Protein AF-A0A6C0BYW6-F1 (afdb_monomer)

Radius of gyration: 37.0 Å; Cα contacts (8 Å, |Δi|>4): 343; chains: 1; bounding box: 92×56×94 Å

Mean predicted aligned error: 15.07 Å

InterPro domains:
  IPR036361 SAP domain superfamily [SSF68906] (50-83)

pLDDT: mean 86.28, std 11.17, range [33.88, 96.56]

Secondary structure (DSSP, 8-state):
------HHHHIIIIISPP-STT--SS-PBPPSTT--PPPGGGTTHHHHSB--HHHHHHHHHHTT----S-HHHHHHHHHHHHHHHHHHHHHHHHHHHHHHHHHS-----GGGSS-SB-TTT--BGGGS-GGGEEEEEETTEEEEEEHHHHHHHHTSSS--B-TTT-PBPPHHHHHHHHHHHHHHHHTT---------GGGGS-HHHHHHHHHHHHHHHHHHTT----THHHHT--HHHHHHHHHHHHHIIIIIT---HHHHHHHSTTTS--S-S---GGG--HHHHHHHHHHHHHHHHH--SSHHHHHHHHHHHHHHHHHH-HHHHHH-HHHHHHH-------

Foldseek 3Di:
DPPPDDPVRCCVPPPFDDCPVVADPDAAEQDPVNQDQDALVRLCCLRRHDYDLVSLLVNCVVVVHDSDDDPSVSNSRSSRVSPVVVVVVVVVVVVVVVLVCLQQVDPDALVQAPDQAAPWQRDGSNPDDSSQWDWDDDPNGIHIHRLLSLLVLLPDPDFRADPVPRHGDDVVVSVSSVSNLVSCVVVVPVNPSPDCGPLNPDDLVVVLLVLLVVLQVLLVVLVDDDDSCLLVVDFLVLLVQLVVLLCCVQPPDVPDDQVLLCQQAPDGSDLDDPDDPSVPDDRSRSSVVSSSSSSRRQPVGPDSVSNNVSSLSSLLSSLCRGVVSCVVPVVSVVVSDDDPPDD

Structure (mmCIF, N/CA/C/O backbone):
data_AF-A0A6C0BYW6-F1
#
_entry.id   AF-A0A6C0BYW6-F1
#
loop_
_atom_site.group_PDB
_atom_site.id
_atom_site.type_symbol
_atom_site.label_atom_id
_atom_site.label_alt_id
_atom_site.label_comp_id
_atom_site.label_asym_id
_atom_site.label_entity_id
_atom_site.label_seq_id
_atom_site.pdbx_PDB_ins_code
_atom_site.Cartn_x
_atom_site.Cartn_y
_atom_site.Cartn_z
_atom_site.occupancy
_atom_site.B_iso_or_equiv
_atom_site.auth_seq_id
_atom_site.auth_comp_id
_atom_site.auth_asym_id
_atom_site.auth_atom_id
_atom_site.pdbx_PDB_model_num
ATOM 1 N N . MET A 1 1 ? -29.028 34.767 19.439 1.00 41.94 1 MET A N 1
ATOM 2 C CA . MET A 1 1 ? -27.825 33.903 19.513 1.00 41.94 1 MET A CA 1
ATOM 3 C C . MET A 1 1 ? -28.024 32.845 20.594 1.00 41.94 1 MET A C 1
ATOM 5 O O . MET A 1 1 ? -28.011 33.181 21.773 1.00 41.94 1 MET A O 1
ATOM 9 N N . SER A 1 2 ? -28.279 31.582 20.236 1.00 49.19 2 SER A N 1
ATOM 10 C CA . SER A 1 2 ? -28.373 30.509 21.236 1.00 49.19 2 SER A CA 1
ATOM 11 C C . SER A 1 2 ? -26.991 30.279 21.851 1.00 49.19 2 SER A C 1
ATOM 13 O O . SER A 1 2 ? -26.076 29.860 21.144 1.00 49.19 2 SER A O 1
ATOM 15 N N . LYS A 1 3 ? -26.823 30.563 23.149 1.00 59.41 3 LYS A N 1
ATOM 16 C CA . LYS A 1 3 ? -25.578 30.266 23.876 1.00 59.41 3 LYS A CA 1
ATOM 17 C C . LYS A 1 3 ? -25.218 28.793 23.651 1.00 59.41 3 LYS A C 1
ATOM 19 O O . LYS A 1 3 ? -26.038 27.922 23.958 1.00 59.41 3 LYS A O 1
ATOM 24 N N . SER A 1 4 ? -24.033 28.515 23.100 1.00 63.50 4 SER A N 1
ATOM 25 C CA . SER A 1 4 ? -23.566 27.138 22.934 1.00 63.50 4 SER A CA 1
ATOM 26 C C . SER A 1 4 ? -23.465 26.506 24.326 1.00 63.50 4 SER A C 1
ATOM 28 O O . SER A 1 4 ? -22.747 26.972 25.211 1.00 63.50 4 SER A O 1
ATOM 30 N N . LYS A 1 5 ? -24.302 25.500 24.586 1.00 71.69 5 LYS A N 1
ATOM 31 C CA . LYS A 1 5 ? -24.289 24.793 25.869 1.00 71.69 5 LYS A CA 1
ATOM 32 C C . LYS A 1 5 ? -23.082 23.865 25.885 1.00 71.69 5 LYS A C 1
ATOM 34 O O . LYS A 1 5 ? -22.811 23.193 24.892 1.00 71.69 5 LYS A O 1
ATOM 39 N N . SER A 1 6 ? -22.384 23.788 27.018 1.00 81.19 6 SER A N 1
ATOM 40 C CA . SER A 1 6 ? -21.299 22.817 27.168 1.00 81.19 6 SER A CA 1
ATOM 41 C C . SER A 1 6 ? -21.837 21.387 26.985 1.00 81.19 6 SER A C 1
ATOM 43 O O . SER A 1 6 ? -22.975 21.119 27.389 1.00 81.19 6 SER A O 1
ATOM 45 N N . PRO A 1 7 ? -21.045 20.440 26.447 1.00 78.94 7 PRO A N 1
ATOM 46 C CA . PRO A 1 7 ? -21.493 19.060 26.238 1.00 78.94 7 PRO A CA 1
ATOM 47 C C . PRO A 1 7 ? -22.075 18.415 27.505 1.00 78.94 7 PRO A C 1
ATOM 49 O O . PRO A 1 7 ? -23.098 17.739 27.456 1.00 78.94 7 PRO A O 1
ATOM 52 N N . LYS A 1 8 ? -21.489 18.706 28.674 1.00 77.81 8 LYS A N 1
ATOM 53 C CA . LYS A 1 8 ? -21.992 18.236 29.976 1.00 77.81 8 LYS A CA 1
ATOM 54 C C . LYS A 1 8 ? -23.366 18.821 30.321 1.00 77.81 8 LYS A C 1
ATOM 56 O O . LYS A 1 8 ? -24.229 18.098 30.810 1.00 77.81 8 LYS A O 1
ATOM 61 N N . SER A 1 9 ? -23.573 20.112 30.056 1.00 80.00 9 SER A N 1
ATOM 62 C CA . SER A 1 9 ? -24.864 20.778 30.267 1.00 80.00 9 SER A CA 1
ATOM 63 C C . SER A 1 9 ? -25.930 20.262 29.298 1.00 80.00 9 SER A C 1
ATOM 65 O O . SER A 1 9 ? -27.094 20.136 29.670 1.00 80.00 9 SER A O 1
ATOM 67 N N . TYR A 1 10 ? -25.544 19.923 28.067 1.00 83.50 10 TYR A N 1
ATOM 68 C CA . TYR A 1 10 ? -26.448 19.315 27.097 1.00 83.50 10 TYR A CA 1
ATOM 69 C C . TYR A 1 10 ? -26.909 17.924 27.551 1.00 83.50 10 TYR A C 1
ATOM 71 O O . TYR A 1 10 ? -28.114 17.696 27.640 1.00 83.50 10 TYR A O 1
ATOM 79 N N . LEU A 1 11 ? -25.974 17.038 27.921 1.00 82.69 11 LEU A N 1
ATOM 80 C CA . LEU A 1 11 ? -26.293 15.689 28.407 1.00 82.69 11 LEU A CA 1
ATOM 81 C C . LEU A 1 11 ? -27.258 15.730 29.591 1.00 82.69 11 LEU A C 1
ATOM 83 O O . LEU A 1 11 ? -28.291 15.071 29.567 1.00 82.69 11 LEU A O 1
ATOM 87 N N . HIS A 1 12 ? -26.960 16.566 30.585 1.00 80.62 12 HIS A N 1
ATOM 88 C CA . HIS A 1 12 ? -27.779 16.682 31.787 1.00 80.62 12 HIS A CA 1
ATOM 89 C C . HIS A 1 12 ? -29.208 17.172 31.507 1.00 80.62 12 HIS A C 1
ATOM 91 O O . HIS A 1 12 ? -30.142 16.734 32.165 1.00 80.62 12 HIS A O 1
ATOM 97 N N . ASN A 1 13 ? -29.384 18.091 30.552 1.00 80.56 13 ASN A N 1
ATOM 98 C CA . ASN A 1 13 ? -30.667 18.764 30.325 1.00 80.56 13 ASN A CA 1
ATOM 99 C C . ASN A 1 13 ? -31.534 18.122 29.236 1.00 80.56 13 ASN A C 1
ATOM 101 O O . ASN A 1 13 ? -32.727 18.404 29.174 1.00 80.56 13 ASN A O 1
ATOM 105 N N . ARG A 1 14 ? -30.933 17.366 28.312 1.00 82.81 14 ARG A N 1
ATOM 106 C CA . ARG A 1 14 ? -31.623 16.839 27.124 1.00 82.81 14 ARG A CA 1
ATOM 107 C C . ARG A 1 14 ? -31.588 15.323 27.014 1.00 82.81 14 ARG A C 1
ATOM 109 O O . ARG A 1 14 ? -32.483 14.777 26.385 1.00 82.81 14 ARG A O 1
ATOM 116 N N . LEU A 1 15 ? -30.562 14.674 27.565 1.00 82.81 15 LEU A N 1
ATOM 117 C CA . LEU A 1 15 ? -30.378 13.232 27.428 1.00 82.81 15 LEU A CA 1
ATOM 118 C C . LEU A 1 15 ? -30.702 12.500 28.731 1.00 82.81 15 LEU A C 1
ATOM 120 O O . LEU A 1 15 ? -31.392 11.496 28.710 1.00 82.81 15 LEU A O 1
ATOM 124 N N . TYR A 1 16 ? -30.193 12.967 29.869 1.00 89.38 16 TYR A N 1
ATOM 125 C CA . TYR A 1 16 ? -30.317 12.234 31.125 1.00 89.38 16 TYR A CA 1
ATOM 126 C C . TYR A 1 16 ? -31.762 12.112 31.593 1.00 89.38 16 TYR A C 1
ATOM 128 O O . TYR A 1 16 ? -32.503 13.093 31.650 1.00 89.38 16 TYR A O 1
ATOM 136 N N . ASP A 1 17 ? -32.128 10.894 31.979 1.00 84.44 17 ASP A N 1
ATOM 137 C CA . ASP A 1 17 ? -33.445 10.612 32.514 1.00 84.44 17 ASP A CA 1
ATOM 138 C C . ASP A 1 17 ? -33.557 11.182 33.919 1.00 84.44 17 ASP A C 1
ATOM 140 O O . ASP A 1 17 ? -32.669 11.009 34.767 1.00 84.44 17 ASP A O 1
ATOM 144 N N . ASN A 1 18 ? -34.696 11.810 34.195 1.00 83.62 18 ASN A N 1
ATOM 145 C CA . ASN A 1 18 ? -35.059 12.135 35.559 1.00 83.62 18 ASN A CA 1
ATOM 146 C C . ASN A 1 18 ? -35.413 10.834 36.297 1.00 83.62 18 ASN A C 1
ATOM 148 O O . ASN A 1 18 ? -36.336 10.131 35.920 1.00 83.62 18 ASN A O 1
ATOM 152 N N . ILE A 1 19 ? -34.692 10.500 37.363 1.00 82.38 19 ILE A N 1
ATOM 153 C CA . ILE A 1 19 ? -34.862 9.216 38.066 1.00 82.38 19 ILE A CA 1
ATOM 154 C C . ILE A 1 19 ? -35.881 9.312 39.205 1.00 82.38 19 ILE A C 1
ATOM 156 O O . ILE A 1 19 ? -36.218 8.304 39.822 1.00 82.38 19 ILE A O 1
ATOM 160 N N . GLU A 1 20 ? -36.379 10.508 39.529 1.00 76.06 20 GLU A N 1
ATOM 161 C CA . GLU A 1 20 ? -37.258 10.695 40.686 1.00 76.06 20 GLU A CA 1
ATOM 162 C C . GLU A 1 20 ? -38.590 9.950 40.557 1.00 76.06 20 GLU A C 1
ATOM 164 O O . GLU A 1 20 ? -39.035 9.359 41.539 1.00 76.06 20 GLU A O 1
ATOM 169 N N . HIS A 1 21 ? -39.161 9.882 39.353 1.00 74.12 21 HIS A N 1
ATOM 170 C CA . HIS A 1 21 ? -40.436 9.202 39.100 1.00 74.12 21 HIS A CA 1
ATOM 171 C C . HIS A 1 21 ? -40.313 7.675 38.989 1.00 74.12 21 HIS A C 1
ATOM 173 O O . HIS A 1 21 ? -41.291 6.959 39.169 1.00 74.12 21 HIS A O 1
ATOM 179 N N . LEU A 1 22 ? -39.109 7.155 38.743 1.00 72.94 22 LEU A N 1
ATOM 180 C CA . LEU A 1 22 ? -38.870 5.721 38.553 1.00 72.94 22 LEU A CA 1
ATOM 181 C C . LEU A 1 22 ? -38.731 4.963 39.887 1.00 72.94 22 LEU A C 1
ATOM 183 O O . LEU A 1 22 ? -38.649 3.738 39.924 1.00 72.94 22 LEU A O 1
ATOM 187 N N . LYS A 1 23 ? -38.675 5.677 41.018 1.00 70.25 23 LYS A N 1
ATOM 188 C CA . LYS A 1 23 ? -38.364 5.096 42.327 1.00 70.25 23 LYS A CA 1
ATOM 189 C C . LYS A 1 23 ? -39.528 4.275 42.899 1.00 70.25 23 LYS A C 1
ATOM 191 O O . LYS A 1 23 ? -40.567 4.827 43.236 1.00 70.25 23 LYS A O 1
ATOM 196 N N . LYS A 1 24 ? -39.301 2.980 43.163 1.00 71.50 24 LYS A N 1
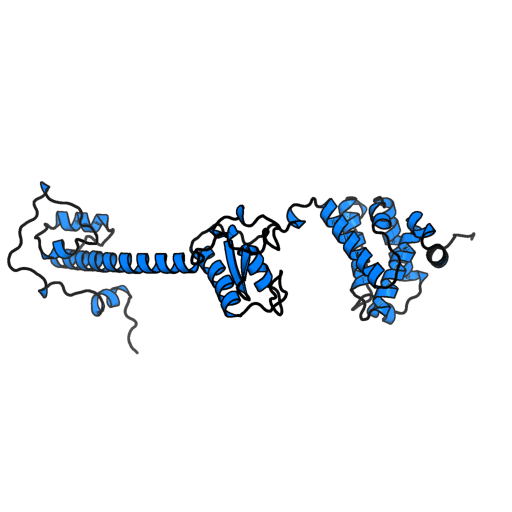ATOM 197 C CA . LYS A 1 24 ? -40.242 2.144 43.939 1.00 71.50 24 LYS A CA 1
ATOM 198 C C . LYS A 1 24 ? -40.437 2.680 45.367 1.00 71.50 24 LYS A C 1
ATOM 200 O O . LYS A 1 24 ? -39.460 3.071 46.013 1.00 71.50 24 LYS A O 1
ATOM 205 N N . LYS A 1 25 ? -41.690 2.643 45.857 1.00 66.81 25 LYS A N 1
ATOM 206 C CA . LYS A 1 25 ? -42.106 3.126 47.194 1.00 66.81 25 LYS A CA 1
ATOM 207 C C . LYS A 1 25 ? -41.469 2.346 48.356 1.00 66.81 25 LYS A C 1
ATOM 209 O O . LYS A 1 25 ? -41.159 2.944 49.379 1.00 66.81 25 LYS A O 1
ATOM 214 N N . LYS A 1 26 ? -41.236 1.036 48.202 1.00 75.06 26 LYS A N 1
ATOM 215 C CA . LYS A 1 26 ? -40.489 0.193 49.157 1.00 75.06 26 LYS A CA 1
ATOM 216 C C . LYS A 1 26 ? -39.277 -0.421 48.460 1.00 75.06 26 LYS A C 1
ATOM 218 O O . LYS A 1 26 ? -39.403 -0.929 47.350 1.00 75.06 26 LYS A O 1
ATOM 223 N N . ARG A 1 27 ? -38.111 -0.359 49.110 1.00 80.88 27 ARG A N 1
ATOM 224 C CA . ARG A 1 27 ? -36.841 -0.896 48.601 1.00 80.88 27 ARG A CA 1
ATOM 225 C C . ARG A 1 27 ? -36.110 -1.647 49.699 1.00 80.88 27 ARG A C 1
ATOM 227 O O . ARG A 1 27 ? -35.960 -1.119 50.802 1.00 80.88 27 ARG A O 1
ATOM 234 N N . CYS A 1 28 ? -35.589 -2.821 49.374 1.00 84.00 28 CYS A N 1
ATOM 235 C CA . CYS A 1 28 ? -34.720 -3.560 50.279 1.00 84.00 28 CYS A CA 1
ATOM 236 C C . CYS A 1 28 ? -33.340 -2.891 50.344 1.00 84.00 28 CYS A C 1
ATOM 238 O O . CYS A 1 28 ? -32.799 -2.436 49.330 1.00 84.00 28 CYS A O 1
ATOM 240 N N . LYS A 1 29 ? -32.784 -2.791 51.555 1.00 87.50 29 LYS A N 1
ATOM 241 C CA . LYS A 1 29 ? -31.426 -2.284 51.774 1.00 87.50 29 LYS A CA 1
ATOM 242 C C . LYS A 1 29 ? -30.423 -3.367 51.393 1.00 87.50 29 LYS A C 1
ATOM 244 O O . LYS A 1 29 ? -30.555 -4.496 51.853 1.00 87.50 29 LYS A O 1
ATOM 249 N N . VAL A 1 30 ? -29.426 -3.004 50.593 1.00 88.25 30 VAL A N 1
ATOM 250 C CA . VAL A 1 30 ? -28.351 -3.928 50.206 1.00 88.25 30 VAL A CA 1
ATOM 251 C C . VAL A 1 30 ? -27.387 -4.071 51.380 1.00 88.25 30 VAL A C 1
ATOM 253 O O . VAL A 1 30 ? -26.825 -3.072 51.851 1.00 88.25 30 VAL A O 1
ATOM 256 N N . LYS A 1 31 ? -27.241 -5.296 51.894 1.00 88.62 31 LYS A N 1
ATOM 257 C CA . LYS A 1 31 ? -26.268 -5.618 52.945 1.00 88.62 31 LYS A CA 1
ATOM 258 C C . LYS A 1 31 ? -24.861 -5.624 52.349 1.00 88.62 31 LYS A C 1
ATOM 260 O O . LYS A 1 31 ? -24.698 -5.791 51.148 1.00 88.62 31 LYS A O 1
ATOM 265 N N . GLU A 1 32 ? -23.845 -5.430 53.183 1.00 87.19 32 GLU A N 1
ATOM 266 C CA . GLU A 1 32 ? -22.460 -5.366 52.695 1.00 87.19 32 GLU A CA 1
ATOM 267 C C . GLU A 1 32 ? -21.977 -6.710 52.132 1.00 87.19 32 GLU A C 1
ATOM 269 O O . GLU A 1 32 ? -21.251 -6.721 51.146 1.00 87.19 32 GLU A O 1
ATOM 274 N N . ASN A 1 33 ? -22.447 -7.829 52.693 1.00 86.06 33 ASN A N 1
ATOM 275 C CA . ASN A 1 33 ? -22.113 -9.175 52.213 1.00 86.06 33 ASN A CA 1
ATOM 276 C C . ASN A 1 33 ? -22.692 -9.469 50.820 1.00 86.06 33 ASN A C 1
ATOM 278 O O . ASN A 1 33 ? -22.106 -10.239 50.070 1.00 86.06 33 ASN A O 1
ATOM 282 N N . ASP A 1 34 ? -23.805 -8.821 50.471 1.00 86.88 34 ASP A N 1
ATOM 283 C CA . ASP A 1 34 ? -24.500 -9.004 49.192 1.00 86.88 34 ASP A CA 1
ATOM 284 C C . ASP A 1 34 ? -24.084 -7.932 48.165 1.00 86.88 34 ASP A C 1
ATOM 286 O O . ASP A 1 34 ? -24.652 -7.836 47.077 1.00 86.88 34 ASP A O 1
ATOM 290 N N . PHE A 1 35 ? -23.141 -7.052 48.523 1.00 91.81 35 PHE A N 1
ATOM 291 C CA . PHE A 1 35 ? -22.755 -5.925 47.687 1.00 91.81 35 PHE A CA 1
ATOM 292 C C . PHE A 1 35 ? -21.729 -6.333 46.627 1.00 91.81 35 PHE A C 1
ATOM 294 O O . PHE A 1 35 ? -20.570 -6.620 46.927 1.00 91.81 35 PHE A O 1
ATOM 301 N N . THR A 1 36 ? -22.134 -6.216 45.366 1.00 91.12 36 THR A N 1
ATOM 302 C CA . THR A 1 36 ? -21.262 -6.303 44.194 1.00 91.12 36 THR A CA 1
ATOM 303 C C . THR A 1 36 ? -21.234 -4.975 43.435 1.00 91.12 36 THR A C 1
ATOM 305 O O . THR A 1 36 ? -22.098 -4.104 43.594 1.00 91.12 36 THR A O 1
ATOM 308 N N . ILE A 1 37 ? -20.192 -4.782 42.624 1.00 91.69 37 ILE A N 1
ATOM 309 C CA . ILE A 1 37 ? -20.134 -3.646 41.705 1.00 91.69 37 ILE A CA 1
ATOM 310 C C . ILE A 1 37 ? -21.092 -3.944 40.554 1.00 91.69 37 ILE A C 1
ATOM 312 O O . ILE A 1 37 ? -20.907 -4.932 39.857 1.00 91.69 37 ILE A O 1
ATOM 316 N N . LEU A 1 38 ? -22.082 -3.072 40.371 1.00 92.31 38 LEU A N 1
ATOM 317 C CA . LEU A 1 38 ? -23.090 -3.215 39.323 1.00 92.31 38 LEU A CA 1
ATOM 318 C C . LEU A 1 38 ? -22.473 -3.164 37.934 1.00 92.31 38 LEU A C 1
ATOM 320 O O . LEU A 1 38 ? -21.755 -2.208 37.644 1.00 92.31 38 LEU A O 1
ATOM 324 N N . GLU A 1 39 ? -22.840 -4.108 37.074 1.00 93.44 39 GLU A N 1
ATOM 325 C CA . GLU A 1 39 ? -22.532 -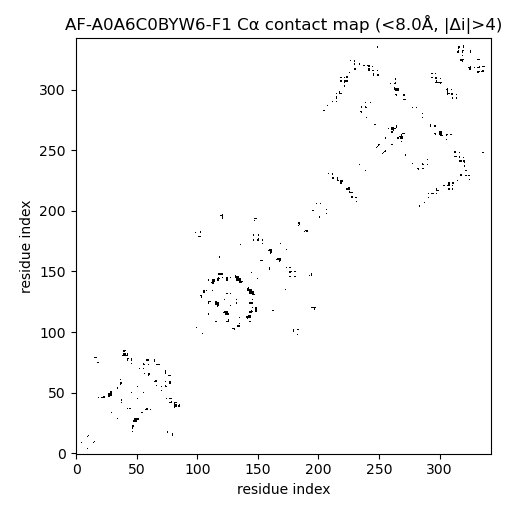4.054 35.648 1.00 93.44 39 GLU A CA 1
ATOM 326 C C . GLU A 1 39 ? -23.406 -3.027 34.904 1.00 93.44 39 GLU A C 1
ATOM 328 O O . GLU A 1 39 ? -24.382 -2.483 35.429 1.00 93.44 39 GLU A O 1
ATOM 333 N N . PHE A 1 40 ? -23.078 -2.748 33.636 1.00 93.19 40 PHE A N 1
ATOM 334 C CA . PHE A 1 40 ? -23.854 -1.805 32.824 1.00 93.19 40 PHE A CA 1
ATOM 335 C C . PHE A 1 40 ? -25.305 -2.249 32.610 1.00 93.19 40 PHE A C 1
ATOM 337 O O . PHE A 1 40 ? -26.190 -1.400 32.601 1.00 93.19 40 PHE A O 1
ATOM 344 N N . SER A 1 41 ? -25.553 -3.552 32.457 1.00 92.50 41 SER A N 1
ATOM 345 C CA . SER A 1 41 ? -26.890 -4.147 32.298 1.00 92.50 41 SER A CA 1
ATOM 346 C C . SER A 1 41 ? -27.757 -4.009 33.553 1.00 92.50 41 SER A C 1
ATOM 348 O O . SER A 1 41 ? -28.979 -3.962 33.457 1.00 92.50 41 SER A O 1
ATOM 350 N N . GLU A 1 42 ? -27.137 -3.875 34.724 1.00 93.69 42 GLU A N 1
ATOM 351 C CA . GLU A 1 42 ? -27.794 -3.880 36.032 1.00 93.69 42 GLU A CA 1
ATOM 352 C C . GLU A 1 42 ? -28.167 -2.475 36.530 1.00 93.69 42 GLU A C 1
ATOM 354 O O . GLU A 1 42 ? -28.441 -2.261 37.713 1.00 93.69 42 GLU A O 1
ATOM 359 N N . TYR A 1 43 ? -28.184 -1.481 35.639 1.00 92.38 43 TYR A N 1
ATOM 360 C CA . TYR A 1 43 ? -28.437 -0.081 35.985 1.00 92.38 43 TYR A CA 1
ATOM 361 C C . TYR A 1 43 ? -29.766 0.136 36.737 1.00 92.38 43 TYR A C 1
ATOM 363 O O . TYR A 1 43 ? -29.851 1.017 37.597 1.00 92.38 43 TYR A O 1
ATOM 371 N N . GLU A 1 44 ? -30.784 -0.695 36.487 1.00 90.94 44 GLU A N 1
ATOM 372 C CA . GLU A 1 44 ? -32.075 -0.657 37.190 1.00 90.94 44 GLU A CA 1
ATOM 373 C C . GLU A 1 44 ? -31.963 -0.952 38.693 1.00 90.94 44 GLU A C 1
ATOM 375 O O . GLU A 1 44 ? -32.773 -0.459 39.489 1.00 90.94 44 GLU A O 1
ATOM 380 N N . ASN A 1 45 ? -30.932 -1.682 39.127 1.00 90.94 45 ASN A N 1
ATOM 381 C CA . ASN A 1 45 ? -30.731 -2.027 40.534 1.00 90.94 45 ASN A CA 1
ATOM 382 C C . ASN A 1 45 ? -30.555 -0.779 41.410 1.00 90.94 45 ASN A C 1
ATOM 384 O O . ASN A 1 45 ? -31.034 -0.756 42.545 1.00 90.94 45 ASN A O 1
ATOM 388 N N . LEU A 1 46 ? -30.000 0.316 40.871 1.00 89.75 46 LEU A N 1
ATOM 389 C CA . LEU A 1 46 ? -29.890 1.614 41.561 1.00 89.75 46 LEU A CA 1
ATOM 390 C C . LEU A 1 46 ? -31.252 2.237 41.919 1.00 89.75 46 LEU A C 1
ATOM 392 O O . LEU A 1 46 ? -31.356 3.090 42.812 1.00 89.75 46 LEU A O 1
ATOM 396 N N . ILE A 1 47 ? -32.308 1.821 41.222 1.00 89.00 47 ILE A N 1
ATOM 397 C CA . ILE A 1 47 ? -33.687 2.245 41.455 1.00 89.00 47 ILE A CA 1
ATOM 398 C C . ILE A 1 47 ? -34.453 1.196 42.264 1.00 89.00 47 ILE A C 1
ATOM 400 O O . ILE A 1 47 ? -35.258 1.564 43.121 1.00 89.00 47 ILE A O 1
ATOM 404 N N . ASN A 1 48 ? -34.194 -0.089 42.041 1.00 88.25 48 ASN A N 1
ATOM 405 C CA . ASN A 1 48 ? -34.897 -1.173 42.724 1.00 88.25 48 ASN A CA 1
ATOM 406 C C . ASN A 1 48 ? -34.442 -1.358 44.182 1.00 88.25 48 ASN A C 1
ATOM 408 O O . ASN A 1 48 ? -35.271 -1.637 45.050 1.00 88.25 48 ASN A O 1
ATOM 412 N N . TYR A 1 49 ? -33.163 -1.120 44.477 1.00 89.38 49 TYR A N 1
ATOM 413 C CA . TYR A 1 49 ? -32.576 -1.337 45.800 1.00 89.38 49 TYR A CA 1
ATOM 414 C C . TYR A 1 49 ? -32.134 -0.039 46.487 1.00 89.38 49 TYR A C 1
ATOM 416 O O . TYR A 1 49 ? -32.061 1.047 45.897 1.00 89.38 49 TYR A O 1
ATOM 424 N N . ASN A 1 50 ? -31.883 -0.132 47.794 1.00 90.31 50 ASN A N 1
ATOM 425 C CA . ASN A 1 50 ? -31.417 0.980 48.615 1.00 90.31 50 ASN A CA 1
ATOM 426 C C . ASN A 1 50 ? -29.949 0.786 49.030 1.00 90.31 50 ASN A C 1
ATOM 428 O O . ASN A 1 50 ? -29.661 0.190 50.067 1.00 90.31 50 ASN A O 1
ATOM 432 N N . TYR A 1 51 ? -29.035 1.336 48.229 1.00 91.38 51 TYR A N 1
ATOM 433 C CA . TYR A 1 51 ? -27.596 1.357 48.514 1.00 91.38 51 TYR A CA 1
ATOM 434 C C . TYR A 1 51 ? -27.229 2.428 49.542 1.00 91.38 51 TYR A C 1
ATOM 436 O O . TYR A 1 51 ? -27.830 3.507 49.588 1.00 91.38 51 TYR A O 1
ATOM 444 N N . ASN A 1 52 ? -26.206 2.166 50.351 1.00 91.31 52 ASN A N 1
ATOM 445 C CA . ASN A 1 52 ? -25.614 3.179 51.220 1.00 91.31 52 ASN A CA 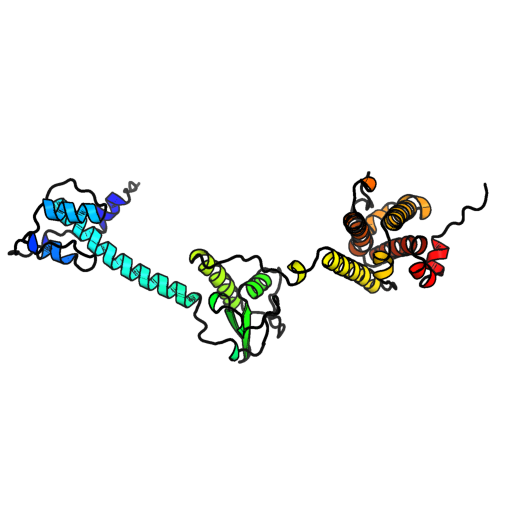1
ATOM 446 C C . ASN A 1 52 ? -24.648 4.098 50.432 1.00 91.31 52 ASN A C 1
ATOM 448 O O . ASN A 1 52 ? -24.277 3.821 49.291 1.00 91.31 52 ASN A O 1
ATOM 452 N N . VAL A 1 53 ? -24.252 5.236 51.014 1.00 92.19 53 VAL A N 1
ATOM 453 C CA . VAL A 1 53 ? -23.380 6.205 50.317 1.00 92.19 53 VAL A CA 1
ATOM 454 C C . VAL A 1 53 ? -21.985 5.627 50.053 1.00 92.19 53 VAL A C 1
ATOM 456 O O . VAL A 1 53 ? -21.412 5.910 49.006 1.00 92.19 53 VAL A O 1
ATOM 459 N N . SER A 1 54 ? -21.450 4.800 50.956 1.00 92.75 54 SER A N 1
ATOM 460 C CA . SER A 1 54 ? -20.144 4.148 50.778 1.00 92.75 54 SER A CA 1
ATOM 461 C C . SER A 1 54 ? -20.140 3.222 49.553 1.00 92.75 54 SER A C 1
ATOM 463 O O . SER A 1 54 ? -19.286 3.352 48.679 1.00 92.75 54 SER A O 1
ATOM 465 N N . GLN A 1 55 ? -21.167 2.380 49.424 1.00 94.06 55 GLN A N 1
ATOM 466 C CA . GLN A 1 55 ? -21.417 1.484 48.293 1.00 94.06 55 GLN A CA 1
ATOM 467 C C . GLN A 1 55 ? -21.520 2.261 46.975 1.00 94.06 55 GLN A C 1
ATOM 469 O O . GLN A 1 55 ? -20.817 1.955 46.015 1.00 94.06 55 GLN A O 1
ATOM 474 N N . LEU A 1 56 ? -22.309 3.342 46.938 1.00 94.25 56 LEU A N 1
ATOM 475 C CA . LEU A 1 56 ? -22.413 4.198 45.748 1.00 94.25 56 LEU A CA 1
ATOM 476 C C . LEU A 1 56 ? -21.068 4.841 45.378 1.00 94.25 56 LEU A C 1
ATOM 478 O O . LEU A 1 56 ? -20.713 4.906 44.202 1.00 94.25 56 LEU A O 1
ATOM 482 N N . LYS A 1 57 ? -20.286 5.289 46.369 1.00 94.50 57 LYS A N 1
ATOM 483 C CA . LYS A 1 57 ? -18.942 5.835 46.138 1.00 94.50 57 LYS A CA 1
ATOM 484 C C . LYS A 1 57 ? -17.968 4.768 45.618 1.00 94.50 57 LYS A C 1
ATOM 486 O O . LYS A 1 57 ? -17.132 5.103 44.780 1.00 94.50 57 LYS A O 1
ATOM 491 N N . ARG A 1 58 ? -18.085 3.506 46.058 1.00 95.12 58 ARG A N 1
ATOM 492 C CA . ARG A 1 58 ? -17.308 2.367 45.525 1.00 95.12 58 ARG A CA 1
ATOM 493 C C . ARG A 1 58 ? -17.622 2.129 44.045 1.00 95.12 58 ARG A C 1
ATOM 495 O O . ARG A 1 58 ? -16.689 2.100 43.246 1.00 95.12 58 ARG A O 1
ATOM 502 N N . ILE A 1 59 ? -18.904 2.069 43.667 1.00 94.75 59 ILE A N 1
ATOM 503 C CA . ILE A 1 59 ? -19.328 1.930 42.258 1.00 94.75 59 ILE A CA 1
ATOM 504 C C . ILE A 1 59 ? -18.809 3.112 41.424 1.00 94.75 59 ILE A C 1
ATOM 506 O O . ILE A 1 59 ? -18.210 2.920 40.367 1.00 94.75 59 ILE A O 1
ATOM 510 N N . ALA A 1 60 ? -18.976 4.345 41.916 1.00 94.94 60 ALA A N 1
ATOM 511 C CA . ALA A 1 60 ? -18.516 5.542 41.212 1.00 94.94 60 ALA A CA 1
ATOM 512 C C . ALA A 1 60 ? -17.001 5.537 40.975 1.00 94.94 60 ALA A C 1
ATOM 514 O O . ALA A 1 60 ? -16.558 5.894 39.885 1.00 94.94 60 ALA A O 1
ATOM 515 N N . ARG A 1 61 ? -16.209 5.093 41.959 1.00 95.94 61 ARG A N 1
ATOM 516 C CA . ARG A 1 61 ? -14.752 4.988 41.827 1.00 95.94 61 ARG A CA 1
ATOM 517 C C . ARG A 1 61 ? -14.347 3.966 40.766 1.00 95.94 61 ARG A C 1
ATOM 519 O O . ARG A 1 61 ? -13.478 4.280 39.958 1.00 95.94 61 ARG A O 1
ATOM 526 N N . ASN A 1 62 ? -15.005 2.804 40.730 1.00 95.81 62 ASN A N 1
ATOM 527 C CA . ASN A 1 62 ? -14.745 1.766 39.728 1.00 95.81 62 ASN A CA 1
ATOM 528 C C . ASN A 1 62 ? -14.907 2.302 38.296 1.00 95.81 62 ASN A C 1
ATOM 530 O O . ASN A 1 62 ? -14.029 2.147 37.454 1.00 95.81 62 ASN A O 1
ATOM 534 N N . TYR A 1 63 ? -15.994 3.035 38.052 1.00 95.00 63 TYR A N 1
ATOM 535 C CA . TYR A 1 63 ? -16.300 3.621 36.745 1.00 95.00 63 TYR A CA 1
ATOM 536 C C . TYR A 1 63 ? -15.682 5.004 36.500 1.00 95.00 63 TYR A C 1
ATOM 538 O O . TYR A 1 63 ? -16.068 5.695 35.552 1.00 95.00 63 TYR A O 1
ATOM 546 N N . LYS A 1 64 ? -14.745 5.435 37.357 1.00 95.56 64 LYS A N 1
ATOM 547 C CA . LYS A 1 64 ? -14.067 6.742 37.284 1.00 95.56 64 LYS A CA 1
ATOM 548 C C . LYS A 1 64 ? -15.043 7.931 37.215 1.00 95.56 64 LYS A C 1
ATOM 550 O O . LYS A 1 64 ? -14.755 8.963 36.612 1.00 95.56 64 LYS A O 1
ATOM 555 N N . GLN A 1 65 ? -16.210 7.791 37.840 1.00 94.00 65 GLN A N 1
ATOM 556 C CA . GLN A 1 65 ? -17.218 8.840 37.951 1.00 94.00 65 GLN A CA 1
ATOM 557 C C . GLN A 1 65 ? -16.947 9.738 39.161 1.00 94.00 65 GLN A C 1
ATOM 559 O O . GLN A 1 65 ? -16.331 9.336 40.148 1.00 94.00 65 GLN A O 1
ATOM 564 N N . LYS A 1 66 ? -17.456 10.976 39.113 1.00 92.44 66 LYS A N 1
ATOM 565 C CA . LYS A 1 66 ? -17.335 11.930 40.227 1.00 92.44 66 LYS A CA 1
ATOM 566 C C . LYS A 1 66 ? -17.955 11.338 41.504 1.00 92.44 66 LYS A C 1
ATOM 568 O O . LYS A 1 66 ? -19.107 10.908 41.482 1.00 92.44 66 LYS A O 1
ATOM 573 N N . ILE A 1 67 ? -17.211 11.370 42.613 1.00 93.56 67 ILE A N 1
ATOM 574 C CA . ILE A 1 67 ? -17.581 10.747 43.904 1.00 93.56 67 ILE A CA 1
ATOM 575 C C . ILE A 1 67 ? -18.268 11.749 44.860 1.00 93.56 67 ILE A C 1
ATOM 577 O O . ILE A 1 67 ? -18.907 11.363 45.838 1.00 93.56 67 ILE A O 1
ATOM 581 N N . SER A 1 68 ? -18.161 13.052 44.585 1.00 90.75 68 SER A N 1
ATOM 582 C CA . SER A 1 68 ? -18.798 14.099 45.390 1.00 90.75 68 SER A CA 1
ATOM 583 C C . SER A 1 68 ? -20.309 14.187 45.139 1.00 90.75 68 SER A C 1
ATOM 585 O O . SER A 1 68 ? -20.791 13.850 44.048 1.00 90.75 68 SER A O 1
ATOM 587 N N . GLY A 1 69 ? -21.024 14.762 46.106 1.00 89.06 69 GLY A N 1
ATOM 588 C CA . GLY A 1 69 ? -22.450 15.069 46.009 1.00 89.06 69 GLY A CA 1
ATOM 589 C C . GLY A 1 69 ? -23.296 14.319 47.031 1.00 89.06 69 GLY A C 1
ATOM 590 O O . GLY A 1 69 ? -22.808 13.452 47.762 1.00 89.06 69 GLY A O 1
ATOM 591 N N . ASN A 1 70 ? -24.578 14.667 47.075 1.00 91.31 70 ASN A N 1
ATOM 592 C CA . ASN A 1 70 ? -25.545 13.973 47.920 1.00 91.31 70 ASN A CA 1
ATOM 593 C C . ASN A 1 70 ? -25.899 12.586 47.337 1.00 91.31 70 ASN A C 1
ATOM 595 O O . ASN A 1 70 ? -25.582 12.247 46.193 1.00 91.31 70 ASN A O 1
ATOM 599 N N . LYS A 1 71 ? -26.590 11.755 48.127 1.00 90.25 71 LYS A N 1
ATOM 600 C CA . LYS A 1 71 ? -26.992 10.404 47.701 1.00 90.25 71 LYS A CA 1
ATOM 601 C C . LYS A 1 71 ? -27.845 10.414 46.424 1.00 90.25 71 LYS A C 1
ATOM 603 O O . LYS A 1 71 ? -27.693 9.524 45.590 1.00 90.25 71 LYS A O 1
ATOM 608 N N . LYS A 1 72 ? -28.737 11.401 46.264 1.00 89.75 72 LYS A N 1
ATOM 609 C CA . LYS A 1 72 ? -29.617 11.513 45.090 1.00 89.75 72 LYS A CA 1
ATOM 610 C C . LYS A 1 72 ? -28.809 11.795 43.821 1.00 89.75 72 LYS A C 1
ATOM 612 O O . LYS A 1 72 ? -29.026 11.124 42.821 1.00 89.75 72 LYS A O 1
ATOM 617 N N . GLU A 1 73 ? -27.851 12.713 43.887 1.00 90.25 73 GLU A N 1
ATOM 618 C CA . GLU A 1 73 ? -26.940 13.059 42.793 1.00 90.25 73 GLU A CA 1
ATOM 619 C C . GLU A 1 73 ? -26.045 11.887 42.394 1.00 90.25 73 GLU A C 1
ATOM 621 O O . GLU A 1 73 ? -25.826 11.662 41.205 1.00 90.25 73 GLU A O 1
ATOM 626 N N . LEU A 1 74 ? -25.538 11.127 43.372 1.00 92.00 74 LEU A N 1
ATOM 627 C CA . LEU A 1 74 ? -24.738 9.929 43.109 1.00 92.00 74 LEU A CA 1
ATOM 628 C C . LEU A 1 74 ? -25.552 8.868 42.368 1.00 92.00 74 LEU A C 1
ATOM 630 O O . LEU A 1 74 ? -25.091 8.360 41.350 1.00 92.00 74 LEU A O 1
ATOM 634 N N . ILE A 1 75 ? -26.772 8.584 42.835 1.00 92.50 75 ILE A N 1
ATOM 635 C CA . ILE A 1 75 ? -27.691 7.665 42.148 1.00 92.50 75 ILE A CA 1
ATOM 636 C C . ILE A 1 75 ? -28.008 8.188 40.747 1.00 92.50 75 ILE A C 1
ATOM 638 O O . ILE A 1 75 ? -27.948 7.422 39.792 1.00 92.50 75 ILE A O 1
ATOM 642 N N . PHE A 1 76 ? -28.293 9.488 40.611 1.00 92.19 76 PHE A N 1
ATOM 643 C CA . PHE A 1 76 ? -28.636 10.091 39.328 1.00 92.19 76 PHE A CA 1
ATOM 644 C C . PHE A 1 76 ? -27.523 9.942 38.291 1.00 92.19 76 PHE A C 1
ATOM 646 O O . PHE A 1 76 ? -27.762 9.532 37.154 1.00 92.19 76 PHE A O 1
ATOM 653 N N . ARG A 1 77 ? -26.291 10.239 38.708 1.00 91.44 77 ARG A N 1
ATOM 654 C CA . ARG A 1 77 ? -25.095 10.141 37.874 1.00 91.44 77 ARG A CA 1
ATOM 655 C C . ARG A 1 77 ? -24.795 8.699 37.492 1.00 91.44 77 ARG A C 1
ATOM 657 O O . ARG A 1 77 ? -24.548 8.433 36.322 1.00 91.44 77 ARG A O 1
ATOM 664 N N . LEU A 1 78 ? -24.815 7.790 38.466 1.00 93.81 78 LEU A N 1
ATOM 665 C CA . LEU A 1 78 ? -24.514 6.379 38.241 1.00 93.81 78 LEU A CA 1
ATOM 666 C C . LEU A 1 78 ? -25.546 5.722 37.331 1.00 93.81 78 LEU A C 1
ATOM 668 O O . LEU A 1 78 ? -25.158 5.070 36.374 1.00 93.81 78 LEU A O 1
ATOM 672 N N . TYR A 1 79 ? -26.837 5.942 37.574 1.00 94.12 79 TYR A N 1
ATOM 673 C CA . TYR A 1 79 ? -27.894 5.345 36.761 1.00 94.12 79 TYR A CA 1
ATOM 674 C C . TYR A 1 79 ? -27.781 5.763 35.298 1.00 94.12 79 TYR A C 1
ATOM 676 O O . TYR A 1 79 ? -27.715 4.906 34.422 1.00 94.12 79 TYR A O 1
ATOM 684 N N . ASN A 1 80 ? -27.694 7.072 35.035 1.00 93.31 80 ASN A N 1
ATOM 685 C CA . ASN A 1 80 ? -27.566 7.573 33.670 1.00 93.31 80 ASN A CA 1
ATOM 686 C C . ASN A 1 80 ? -26.272 7.073 33.018 1.00 93.31 80 ASN A C 1
ATOM 688 O O . ASN A 1 80 ? -26.291 6.644 31.868 1.00 93.31 80 ASN A O 1
ATOM 692 N N . PHE A 1 81 ? -25.157 7.069 33.753 1.00 93.94 81 PHE A N 1
ATOM 693 C CA . PHE A 1 81 ? -23.895 6.559 33.230 1.00 93.94 81 PHE A CA 1
ATOM 694 C C . PHE A 1 81 ? -23.982 5.074 32.848 1.00 93.94 81 PHE A C 1
ATOM 696 O O . PHE A 1 81 ? -23.616 4.729 31.727 1.00 93.94 81 PHE A O 1
ATOM 703 N N . LEU A 1 82 ? -24.485 4.208 33.735 1.00 94.50 82 LEU A N 1
ATOM 704 C CA . LEU A 1 82 ? -24.595 2.769 33.472 1.00 94.50 82 LEU A CA 1
ATOM 705 C C . LEU A 1 82 ? -25.589 2.488 32.335 1.00 94.50 82 LEU A C 1
ATOM 707 O O . LEU A 1 82 ? -25.230 1.789 31.389 1.00 94.50 82 LEU A O 1
ATOM 711 N N . LYS A 1 83 ? -26.777 3.114 32.361 1.00 94.06 83 LYS A N 1
ATOM 712 C CA . LYS A 1 83 ? -27.806 2.984 31.316 1.00 94.06 83 LYS A CA 1
ATOM 713 C C . LYS A 1 83 ? -27.258 3.358 29.939 1.00 94.06 83 LYS A C 1
ATOM 715 O O . LYS A 1 83 ? -27.342 2.574 28.996 1.00 94.06 83 LYS A O 1
ATOM 720 N N . TYR A 1 84 ? -26.683 4.552 29.803 1.00 93.75 84 TYR A N 1
ATOM 721 C CA . TYR A 1 84 ? -26.177 5.004 28.507 1.00 93.75 84 TYR A CA 1
ATOM 722 C C . TYR A 1 84 ? -24.931 4.239 28.066 1.00 93.75 84 TYR A C 1
ATOM 724 O O . TYR A 1 84 ? -24.770 4.010 26.870 1.00 93.75 84 TYR A O 1
ATOM 732 N N . SER A 1 85 ? -24.095 3.775 28.998 1.00 94.31 85 SER A N 1
ATOM 733 C CA . SER A 1 85 ? -22.958 2.904 28.672 1.00 94.31 85 SER A CA 1
ATOM 734 C C . SER A 1 85 ? -23.413 1.536 28.155 1.00 94.31 85 SER A C 1
ATOM 736 O O . SER A 1 85 ? -22.830 1.025 27.198 1.00 94.31 85 SER A O 1
ATOM 738 N N . PHE A 1 86 ? -24.487 0.968 28.712 1.00 95.25 86 PHE A N 1
ATOM 739 C CA . PHE A 1 86 ? -25.095 -0.269 28.217 1.00 95.25 86 PHE A CA 1
ATOM 740 C C . PHE A 1 86 ? -25.552 -0.129 26.760 1.00 95.25 86 PHE A C 1
ATOM 742 O O . PHE A 1 86 ? -25.085 -0.863 25.885 1.00 95.25 86 PHE A O 1
ATOM 749 N N . TYR A 1 87 ? -26.387 0.873 26.466 1.00 94.38 87 TYR A N 1
ATOM 750 C CA . TYR A 1 87 ? -26.862 1.106 25.099 1.00 94.38 87 TYR A CA 1
ATOM 751 C C . TYR A 1 87 ? -25.729 1.488 24.141 1.00 94.38 87 TYR A C 1
ATOM 753 O O . TYR A 1 87 ? -25.701 1.009 23.007 1.00 94.38 87 TYR A O 1
ATOM 761 N N . ALA A 1 88 ? -24.752 2.281 24.592 1.00 94.25 88 ALA A N 1
ATOM 762 C CA . ALA A 1 88 ? -23.568 2.591 23.797 1.00 94.25 88 ALA A CA 1
ATOM 763 C C . ALA A 1 88 ? -22.795 1.317 23.427 1.00 94.25 88 ALA A C 1
ATOM 765 O O . ALA A 1 88 ? -22.388 1.170 22.278 1.00 94.25 88 ALA A O 1
ATOM 766 N N . THR A 1 89 ? -22.656 0.363 24.352 1.00 93.94 89 THR A N 1
ATOM 767 C CA . THR A 1 89 ? -21.972 -0.916 24.103 1.00 93.94 89 THR A CA 1
ATOM 768 C C . THR A 1 89 ? -22.698 -1.747 23.042 1.00 93.94 89 THR A C 1
ATOM 770 O O . THR A 1 89 ? -22.049 -2.320 22.163 1.00 93.94 89 THR A O 1
ATOM 773 N N . ILE A 1 90 ? -24.036 -1.761 23.065 1.00 94.38 90 ILE A N 1
ATOM 774 C CA . ILE A 1 90 ? -24.865 -2.428 22.047 1.00 94.38 90 ILE A CA 1
ATOM 775 C C . ILE A 1 90 ? -24.684 -1.768 20.677 1.00 94.38 90 ILE A C 1
ATOM 777 O O . ILE A 1 90 ? -24.444 -2.449 19.681 1.00 94.38 90 ILE A O 1
ATOM 781 N N . ILE A 1 91 ? -24.772 -0.439 20.605 1.00 93.94 91 ILE A N 1
ATOM 782 C CA . ILE A 1 91 ? -24.610 0.294 19.341 1.00 93.94 91 ILE A CA 1
ATOM 783 C C . ILE A 1 91 ? -23.208 0.058 18.776 1.00 93.94 91 ILE A C 1
ATOM 785 O O . ILE A 1 91 ? -23.048 -0.271 17.600 1.00 93.94 91 ILE A O 1
ATOM 789 N N . GLN A 1 92 ? -22.186 0.161 19.623 1.00 90.88 92 GLN A N 1
ATOM 790 C CA . GLN A 1 92 ? -20.801 -0.067 19.234 1.00 90.88 92 GLN A CA 1
ATOM 791 C C . GLN A 1 92 ? -20.560 -1.505 18.761 1.00 90.88 92 GLN A C 1
ATOM 793 O O . GLN A 1 92 ? -19.826 -1.697 17.795 1.00 90.88 92 GLN A O 1
ATOM 798 N N . SER A 1 93 ? -21.162 -2.521 19.391 1.00 91.25 93 SER A N 1
ATOM 799 C CA . SER A 1 93 ? -21.006 -3.916 18.955 1.00 91.25 93 SER A CA 1
ATOM 800 C C . SER A 1 93 ? -21.653 -4.157 17.589 1.00 91.25 93 SER A C 1
ATOM 802 O O . SER A 1 93 ? -21.035 -4.767 16.715 1.00 91.25 93 SER A O 1
ATOM 804 N N . ARG A 1 94 ? -22.847 -3.596 17.356 1.00 92.31 94 ARG A N 1
ATOM 805 C CA . ARG A 1 94 ? -23.526 -3.642 16.053 1.00 92.31 94 ARG A CA 1
ATOM 806 C C . ARG A 1 94 ? -22.717 -2.933 14.972 1.00 92.31 94 ARG A C 1
ATOM 808 O O . ARG A 1 94 ? -22.549 -3.495 13.890 1.00 92.31 94 ARG A O 1
ATOM 815 N N . PHE A 1 95 ? -22.171 -1.757 15.280 1.00 89.38 95 PHE A N 1
ATOM 816 C CA . PHE A 1 95 ? -21.324 -0.999 14.363 1.00 89.38 95 PHE A CA 1
ATOM 817 C C . PHE A 1 95 ? -20.024 -1.744 14.039 1.00 89.38 95 PHE A C 1
ATOM 819 O O . PHE A 1 95 ? -19.720 -1.938 12.866 1.00 89.38 95 PHE A O 1
ATOM 826 N N . ARG A 1 96 ? -19.303 -2.265 15.043 1.00 84.69 96 ARG A N 1
ATOM 827 C CA . ARG A 1 96 ? -18.116 -3.114 14.823 1.00 84.69 96 ARG A CA 1
ATOM 828 C C . ARG A 1 96 ? -18.439 -4.316 13.933 1.00 84.69 96 ARG A C 1
ATOM 830 O O . ARG A 1 96 ? -17.691 -4.601 13.007 1.00 84.69 96 ARG A O 1
ATOM 837 N N . GLY A 1 97 ? -19.577 -4.974 14.156 1.00 84.56 97 GLY A N 1
ATOM 838 C CA . GLY A 1 97 ? -20.032 -6.078 13.310 1.00 84.56 97 GLY A CA 1
ATOM 839 C C . GLY A 1 97 ? -20.358 -5.654 11.873 1.00 84.56 97 GLY A C 1
ATOM 840 O O . GLY A 1 97 ? -20.043 -6.386 10.941 1.00 84.56 97 GLY A O 1
ATOM 841 N N . TYR A 1 98 ? -20.970 -4.483 11.677 1.00 85.25 98 TYR A N 1
ATOM 842 C CA . TYR A 1 98 ? -21.219 -3.918 10.346 1.00 85.25 98 TYR A CA 1
ATOM 843 C C . TYR A 1 98 ? -19.909 -3.660 9.601 1.00 85.25 98 TYR A C 1
ATOM 845 O O . TYR A 1 98 ? -19.742 -4.123 8.477 1.00 85.25 98 TYR A O 1
ATOM 853 N N . ILE A 1 99 ? -18.959 -3.005 10.267 1.00 79.81 99 ILE A N 1
ATOM 854 C CA . ILE A 1 99 ? -17.620 -2.738 9.745 1.00 79.81 99 ILE A CA 1
ATOM 855 C C . ILE A 1 99 ? -16.901 -4.046 9.386 1.00 79.81 99 ILE A C 1
ATOM 857 O O . ILE A 1 99 ? -16.343 -4.158 8.299 1.00 79.81 99 ILE A O 1
ATOM 861 N N . ASN A 1 100 ? -16.982 -5.063 10.248 1.00 78.31 100 ASN A N 1
ATOM 862 C CA . ASN A 1 100 ? -16.411 -6.380 9.979 1.00 78.31 100 ASN A CA 1
ATOM 863 C C . ASN A 1 100 ? -17.039 -7.025 8.734 1.00 78.31 100 ASN A C 1
ATOM 865 O O . ASN A 1 100 ? -16.325 -7.511 7.870 1.00 78.31 100 ASN A O 1
ATOM 869 N N . ARG A 1 101 ? -18.367 -6.982 8.589 1.00 78.56 101 ARG A N 1
ATOM 870 C CA . ARG A 1 101 ? -19.046 -7.523 7.402 1.00 78.56 101 ARG A CA 1
ATOM 871 C C . ARG A 1 101 ? -18.734 -6.747 6.127 1.00 78.56 101 ARG A C 1
ATOM 873 O O . ARG A 1 101 ? -18.693 -7.357 5.074 1.00 78.56 101 ARG A O 1
ATOM 880 N N . LEU A 1 102 ? -18.489 -5.439 6.192 1.00 73.56 102 LEU A N 1
ATOM 881 C CA . LEU A 1 102 ? -18.043 -4.688 5.014 1.00 73.56 102 LEU A CA 1
ATOM 882 C C . LEU A 1 102 ? -16.693 -5.190 4.491 1.00 73.56 102 LEU A C 1
ATOM 884 O O . LEU A 1 102 ? -16.507 -5.258 3.281 1.00 73.56 102 LEU A O 1
ATOM 888 N N . VAL A 1 103 ? -15.778 -5.550 5.393 1.00 69.88 103 VAL A N 1
ATOM 889 C CA . VAL A 1 103 ? -14.450 -6.076 5.047 1.00 69.88 103 VAL A CA 1
ATOM 890 C C . VAL A 1 103 ? -14.547 -7.548 4.635 1.00 69.88 103 VAL A C 1
ATOM 892 O O . VAL A 1 103 ? -14.152 -7.911 3.540 1.00 69.88 103 VAL A O 1
ATOM 895 N N . TYR A 1 104 ? -15.154 -8.396 5.459 1.00 68.44 104 TYR A N 1
ATOM 896 C CA . TYR A 1 104 ? -15.178 -9.852 5.274 1.00 68.44 104 TYR A CA 1
ATOM 897 C C . TYR A 1 104 ? -16.474 -10.368 4.628 1.00 68.44 104 TYR A C 1
ATOM 899 O O . TYR A 1 104 ? -16.910 -11.477 4.920 1.00 68.44 104 TYR A O 1
ATOM 907 N N . SER A 1 105 ? -17.145 -9.561 3.798 1.00 61.28 105 SER A N 1
ATOM 908 C CA . SER A 1 105 ? -18.426 -9.951 3.168 1.00 61.28 105 SER A CA 1
ATOM 909 C C . SER A 1 105 ? -18.286 -11.089 2.159 1.00 61.28 105 SER A C 1
ATOM 911 O O . SER A 1 105 ? -19.288 -11.715 1.814 1.00 61.28 105 SER A O 1
ATOM 913 N N . ASN A 1 106 ? -17.069 -11.372 1.698 1.00 61.97 106 ASN A N 1
ATOM 914 C CA . ASN A 1 106 ? -16.817 -12.444 0.750 1.00 61.97 106 ASN A CA 1
ATOM 915 C C . ASN A 1 106 ? -16.754 -13.780 1.499 1.00 61.97 106 ASN A C 1
ATOM 917 O O . ASN A 1 106 ? -15.770 -14.093 2.160 1.00 61.97 106 ASN A O 1
ATOM 921 N N . ILE A 1 107 ? -17.844 -14.542 1.406 1.00 61.25 107 ILE A N 1
ATOM 922 C CA . ILE A 1 107 ? -17.966 -15.921 1.914 1.00 61.25 107 ILE A C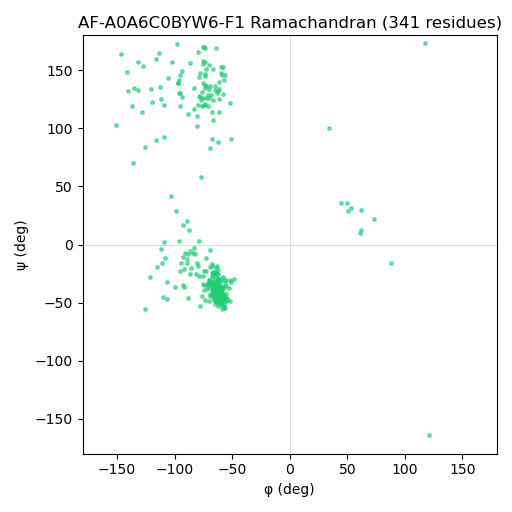A 1
ATOM 923 C C . ILE A 1 107 ? -17.163 -16.899 1.036 1.00 61.25 107 ILE A C 1
ATOM 925 O O . ILE A 1 107 ? -16.790 -17.981 1.484 1.00 61.25 107 ILE A O 1
ATOM 929 N N . ASN A 1 108 ? -16.907 -16.501 -0.208 1.00 66.50 108 ASN A N 1
ATOM 930 C CA . ASN A 1 108 ? -16.272 -17.317 -1.231 1.00 66.50 108 ASN A CA 1
ATOM 931 C C . ASN A 1 108 ? -14.776 -17.483 -0.960 1.00 66.50 108 ASN A C 1
ATOM 933 O O . ASN A 1 108 ? -14.107 -16.560 -0.480 1.00 66.50 108 ASN A O 1
ATOM 937 N N . LYS A 1 109 ? -14.266 -18.663 -1.295 1.00 79.25 109 LYS A N 1
ATOM 938 C CA . LYS A 1 109 ? -12.875 -19.041 -1.068 1.00 79.25 109 LYS A CA 1
ATOM 939 C C . LYS A 1 109 ? -12.038 -18.860 -2.332 1.00 79.25 109 LYS A C 1
ATOM 941 O O . LYS A 1 109 ? -12.564 -18.585 -3.411 1.00 79.25 109 LYS A O 1
ATOM 946 N N . ALA A 1 110 ? -10.725 -19.025 -2.190 1.00 82.62 110 ALA A N 1
ATOM 947 C CA . ALA A 1 110 ? -9.801 -19.019 -3.318 1.00 82.62 110 ALA A CA 1
ATOM 948 C C . ALA A 1 110 ? -10.190 -20.059 -4.382 1.00 82.62 110 ALA A C 1
ATOM 950 O O . ALA A 1 110 ? -10.100 -19.759 -5.567 1.00 82.62 110 ALA A O 1
ATOM 951 N N . GLU A 1 111 ? -10.710 -21.224 -3.973 1.00 85.06 111 GLU A N 1
ATOM 952 C CA . GLU A 1 111 ? -11.097 -22.301 -4.895 1.00 85.06 111 GLU A CA 1
ATOM 953 C C . GLU A 1 111 ? -12.302 -21.953 -5.786 1.00 85.06 111 GLU A C 1
ATOM 955 O O . GLU A 1 111 ? -12.510 -22.588 -6.814 1.00 85.06 111 GLU A O 1
ATOM 960 N N . ASP A 1 112 ? -13.093 -20.939 -5.418 1.00 86.88 112 ASP A N 1
ATOM 961 C CA . ASP A 1 112 ? -14.245 -20.496 -6.212 1.00 86.88 112 ASP A CA 1
ATOM 962 C C . ASP A 1 112 ? -13.845 -19.538 -7.349 1.00 86.88 112 ASP A C 1
ATOM 964 O O . ASP A 1 112 ? -14.720 -19.069 -8.089 1.00 86.88 112 ASP A O 1
ATOM 968 N N . CYS A 1 113 ? -12.560 -19.174 -7.442 1.00 90.75 113 CYS A N 1
ATOM 969 C CA . CYS A 1 113 ? -12.028 -18.222 -8.412 1.00 90.75 113 CYS A CA 1
ATOM 970 C C . CYS A 1 113 ? -11.501 -18.920 -9.668 1.00 90.75 113 CYS A C 1
ATOM 972 O O . CYS A 1 113 ? -11.010 -20.040 -9.620 1.00 90.75 113 CYS A O 1
ATOM 974 N N . VAL A 1 114 ? -11.586 -18.231 -10.807 1.00 93.06 114 VAL A N 1
ATOM 975 C CA . VAL A 1 114 ? -11.091 -18.748 -12.095 1.00 93.06 114 VAL A CA 1
ATOM 976 C C . VAL A 1 114 ? -9.574 -18.616 -12.225 1.00 93.06 114 VAL A C 1
ATOM 978 O O . VAL A 1 114 ? -8.952 -19.364 -12.970 1.00 93.06 114 VAL A O 1
ATOM 981 N N . ASN A 1 115 ? -8.974 -17.638 -11.546 1.00 93.12 115 ASN A N 1
ATOM 982 C CA . ASN A 1 115 ? -7.532 -17.434 -11.542 1.00 93.12 115 ASN A CA 1
ATOM 983 C C . ASN A 1 115 ? -6.894 -18.071 -10.305 1.00 93.12 115 ASN A C 1
ATOM 985 O O . ASN A 1 115 ? -7.409 -17.903 -9.208 1.00 93.12 115 ASN A O 1
ATOM 989 N N . ASP A 1 116 ? -5.739 -18.712 -10.478 1.00 91.12 116 ASP A N 1
ATOM 990 C CA . ASP A 1 116 ? -5.014 -19.361 -9.375 1.00 91.12 116 ASP A CA 1
ATOM 991 C C . ASP A 1 116 ? -4.079 -18.405 -8.622 1.00 91.12 116 ASP A C 1
ATOM 993 O O . ASP A 1 116 ? -3.762 -18.618 -7.451 1.00 91.12 116 ASP A O 1
ATOM 997 N N . THR A 1 117 ? -3.624 -17.339 -9.286 1.00 91.88 117 THR A N 1
ATOM 998 C CA . THR A 1 117 ? -2.624 -16.394 -8.768 1.00 91.88 117 THR A CA 1
ATOM 999 C C . THR A 1 117 ? -3.096 -14.947 -8.857 1.00 91.88 117 THR A C 1
ATOM 1001 O O . THR A 1 117 ? -3.900 -14.594 -9.726 1.00 91.88 117 THR A O 1
ATOM 1004 N N . ASP A 1 118 ? -2.579 -14.092 -7.970 1.00 91.31 118 ASP A N 1
ATOM 1005 C CA . ASP A 1 118 ? -2.778 -12.641 -8.023 1.00 91.31 118 ASP A CA 1
ATOM 1006 C C . ASP A 1 118 ? -1.957 -12.001 -9.154 1.00 91.31 118 ASP A C 1
ATOM 1008 O O . ASP A 1 118 ? -0.764 -12.254 -9.300 1.00 91.31 118 ASP A O 1
ATOM 1012 N N . PHE A 1 119 ? -2.571 -11.105 -9.927 1.00 89.19 119 PHE A N 1
ATOM 1013 C CA . PHE A 1 119 ? -1.942 -10.491 -11.104 1.00 89.19 119 PHE A CA 1
ATOM 1014 C C . PHE A 1 119 ? -0.709 -9.620 -10.808 1.00 89.19 119 PHE A C 1
ATOM 1016 O O . PHE A 1 119 ? 0.051 -9.316 -11.727 1.00 89.19 119 PHE A O 1
ATOM 1023 N N . PHE A 1 120 ? -0.540 -9.142 -9.573 1.00 85.81 120 PHE A N 1
ATOM 1024 C CA . PHE A 1 120 ? 0.488 -8.160 -9.233 1.00 85.81 120 PHE A CA 1
ATOM 1025 C C . PHE A 1 120 ? 1.592 -8.758 -8.364 1.00 85.81 120 PHE A C 1
ATOM 1027 O O . PHE A 1 120 ? 2.770 -8.523 -8.635 1.00 85.81 120 PHE A O 1
ATOM 1034 N N . THR A 1 121 ? 1.234 -9.535 -7.336 1.00 83.62 121 THR A N 1
ATOM 1035 C CA . THR A 1 121 ? 2.216 -10.231 -6.490 1.00 83.62 121 THR A CA 1
ATOM 1036 C C . THR A 1 121 ? 2.644 -11.575 -7.070 1.00 83.62 121 THR A C 1
ATOM 1038 O O . THR A 1 121 ? 3.724 -12.044 -6.723 1.00 83.62 121 THR A O 1
ATOM 1041 N N . LEU A 1 122 ? 1.845 -12.162 -7.974 1.00 85.44 122 LEU A N 1
ATOM 1042 C CA . LEU A 1 122 ? 2.013 -13.518 -8.518 1.00 85.44 122 LEU A CA 1
ATOM 1043 C C . LEU A 1 122 ? 1.928 -14.626 -7.455 1.00 85.44 122 LEU A C 1
ATOM 1045 O O . LEU A 1 122 ? 2.258 -15.776 -7.733 1.00 85.44 122 LEU A O 1
ATOM 1049 N N . GLU A 1 123 ? 1.469 -14.288 -6.250 1.00 86.38 123 GLU A N 1
ATOM 1050 C CA . GLU A 1 123 ? 1.228 -15.239 -5.166 1.00 86.38 123 GLU A CA 1
ATOM 1051 C C . GLU A 1 123 ? -0.028 -16.065 -5.463 1.00 86.38 123 GLU A C 1
ATOM 1053 O O . GLU A 1 123 ? -0.992 -15.562 -6.053 1.00 86.38 123 GLU A O 1
ATOM 1058 N N . LEU A 1 124 ? -0.027 -17.326 -5.033 1.00 90.12 124 LEU A N 1
ATOM 1059 C CA . LEU A 1 124 ? -1.197 -18.195 -5.125 1.00 90.12 124 LEU A CA 1
ATOM 1060 C C . LEU A 1 124 ? -2.326 -17.653 -4.248 1.00 90.12 124 LEU A C 1
ATOM 1062 O O . LEU A 1 124 ? -2.112 -17.277 -3.095 1.00 90.12 124 LEU A O 1
ATOM 1066 N N . LEU A 1 125 ? -3.554 -17.657 -4.770 1.00 89.62 125 LEU A N 1
ATOM 1067 C CA . LEU A 1 125 ? -4.716 -17.179 -4.019 1.00 89.62 125 LEU A CA 1
ATOM 1068 C C . LEU A 1 125 ? -4.971 -18.007 -2.755 1.00 89.62 125 LEU A C 1
ATOM 1070 O O . LEU A 1 125 ? -5.444 -17.468 -1.758 1.00 89.62 125 LEU A O 1
ATOM 1074 N N . THR A 1 126 ? -4.633 -19.296 -2.784 1.00 87.56 126 THR A N 1
ATOM 1075 C CA . THR A 1 126 ? -4.754 -20.224 -1.649 1.00 87.56 126 THR A CA 1
ATOM 1076 C C . THR A 1 126 ? -3.806 -19.888 -0.497 1.00 87.56 126 THR A C 1
ATOM 1078 O O . THR A 1 126 ? -4.086 -20.236 0.649 1.00 87.56 126 THR A O 1
ATOM 1081 N N . GLU A 1 127 ? -2.707 -19.183 -0.774 1.00 86.75 127 GLU A N 1
ATOM 1082 C CA . GLU A 1 127 ? -1.732 -18.742 0.229 1.00 86.75 127 GLU A CA 1
ATOM 1083 C C . GLU A 1 127 ? -2.080 -17.364 0.816 1.00 86.75 127 GLU A C 1
ATOM 1085 O O . GLU A 1 127 ? -1.525 -16.951 1.841 1.00 86.75 127 GLU A O 1
ATOM 1090 N N . LEU A 1 128 ? -3.019 -16.634 0.201 1.00 83.50 128 LEU A N 1
ATOM 1091 C CA . LEU A 1 128 ? -3.424 -15.321 0.681 1.00 83.50 128 LEU A CA 1
ATOM 1092 C C . LEU A 1 128 ? -4.201 -15.433 1.994 1.00 83.50 128 LEU A C 1
ATOM 1094 O O . LEU A 1 128 ? -5.162 -16.183 2.145 1.00 83.50 128 LEU A O 1
ATOM 1098 N N . ASN A 1 129 ? -3.842 -14.580 2.951 1.00 80.94 129 ASN A N 1
ATOM 1099 C CA . ASN A 1 129 ? -4.646 -14.405 4.153 1.00 80.94 129 ASN A CA 1
ATOM 1100 C C . ASN A 1 129 ? -6.040 -13.882 3.768 1.00 80.94 129 ASN A C 1
ATOM 1102 O O . ASN A 1 129 ? -6.135 -12.881 3.057 1.00 80.94 129 ASN A O 1
ATOM 1106 N N . ASN A 1 130 ? -7.105 -14.463 4.328 1.00 78.88 130 ASN A N 1
ATOM 1107 C CA . ASN A 1 130 ? -8.495 -14.019 4.143 1.00 78.88 130 ASN A CA 1
ATOM 1108 C C . ASN A 1 130 ? -8.687 -12.502 4.341 1.00 78.88 130 ASN A C 1
ATOM 1110 O O . ASN A 1 130 ? -9.552 -11.896 3.719 1.00 78.88 130 ASN A O 1
ATOM 1114 N N . LYS A 1 131 ? -7.867 -11.859 5.186 1.00 78.06 131 LYS A N 1
ATOM 1115 C CA . LYS A 1 131 ? -7.874 -10.397 5.407 1.00 78.06 131 LYS A CA 1
ATOM 1116 C C . LYS A 1 131 ? -7.368 -9.566 4.230 1.00 78.06 131 LYS A C 1
ATOM 1118 O O . LYS A 1 131 ? -7.615 -8.363 4.188 1.00 78.06 131 LYS A O 1
ATOM 1123 N N . ASN A 1 132 ? -6.621 -10.172 3.322 1.00 80.62 132 ASN A N 1
ATOM 1124 C CA . ASN A 1 132 ? -6.077 -9.532 2.132 1.00 80.62 132 ASN A CA 1
ATOM 1125 C C . ASN A 1 132 ? -6.765 -10.028 0.861 1.00 80.62 132 ASN A C 1
ATOM 1127 O O . ASN A 1 132 ? -6.374 -9.606 -0.218 1.00 80.62 132 ASN A O 1
ATOM 1131 N N . PHE A 1 133 ? -7.762 -10.901 0.972 1.00 86.12 133 PHE A N 1
ATOM 1132 C CA . PHE A 1 133 ? -8.401 -11.528 -0.170 1.00 86.12 133 PHE A CA 1
ATOM 1133 C C . PHE A 1 133 ? -9.660 -10.764 -0.591 1.00 86.12 133 PHE A C 1
ATOM 1135 O O . PHE A 1 133 ? -10.518 -10.430 0.228 1.00 86.12 133 PHE A O 1
ATOM 1142 N N . PHE A 1 134 ? -9.767 -10.463 -1.880 1.00 88.06 134 PHE A N 1
ATOM 1143 C CA . PHE A 1 134 ? -10.870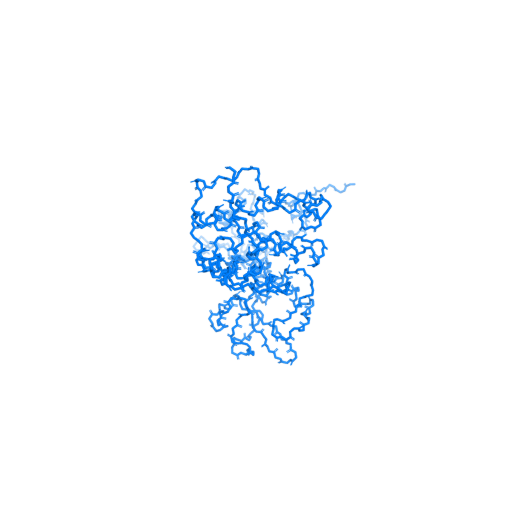 -9.717 -2.468 1.00 88.06 134 PHE A CA 1
ATOM 1144 C C . PHE A 1 134 ? -11.387 -10.438 -3.710 1.00 88.06 134 PHE A C 1
ATOM 1146 O O . PHE A 1 134 ? -10.600 -10.813 -4.570 1.00 88.06 134 PHE A O 1
ATOM 1153 N N . ILE A 1 135 ? -12.707 -10.583 -3.830 1.00 88.88 135 ILE A N 1
ATOM 1154 C CA . ILE A 1 135 ? -13.343 -11.192 -4.999 1.00 88.88 135 ILE A CA 1
ATOM 1155 C C . ILE A 1 135 ? -14.152 -10.148 -5.758 1.00 88.88 135 ILE A C 1
ATOM 1157 O O . ILE A 1 135 ? -14.929 -9.386 -5.177 1.00 88.88 135 ILE A O 1
ATOM 1161 N N . PHE A 1 136 ? -14.001 -10.170 -7.076 1.00 88.94 136 PHE A N 1
ATOM 1162 C CA . PHE A 1 136 ? -14.833 -9.443 -8.019 1.00 88.94 136 PHE A CA 1
ATOM 1163 C C . PHE A 1 136 ? -15.506 -10.440 -8.963 1.00 88.94 136 PHE A C 1
ATOM 1165 O O . PHE A 1 136 ? -14.838 -11.233 -9.623 1.00 88.94 136 PHE A O 1
ATOM 1172 N N . ARG A 1 137 ? -16.842 -10.411 -9.008 1.00 88.94 137 ARG A N 1
ATOM 1173 C CA . ARG A 1 137 ? -17.625 -11.260 -9.905 1.00 88.94 137 ARG A CA 1
ATOM 1174 C C . ARG A 1 137 ? -17.924 -10.519 -11.201 1.00 88.94 137 ARG A C 1
ATOM 1176 O O . ARG A 1 137 ? -18.508 -9.439 -11.166 1.00 88.94 137 ARG A O 1
ATOM 1183 N N . GLU A 1 138 ? -17.589 -11.137 -12.322 1.00 89.81 138 GLU A N 1
ATOM 1184 C CA . GLU A 1 138 ? -17.791 -10.597 -13.663 1.00 89.81 138 GLU A CA 1
ATOM 1185 C C . GLU A 1 138 ? -18.246 -11.714 -14.606 1.00 89.81 138 GLU A C 1
ATOM 1187 O O . GLU A 1 138 ? -17.668 -12.796 -14.617 1.00 89.81 138 GLU A O 1
ATOM 1192 N N . ASN A 1 139 ? -19.304 -11.468 -15.386 1.00 88.00 139 ASN A N 1
ATOM 1193 C CA . ASN A 1 139 ? -19.836 -12.413 -16.381 1.00 88.00 139 ASN A CA 1
ATOM 1194 C C . ASN A 1 139 ? -20.076 -13.839 -15.844 1.00 88.00 139 ASN A C 1
ATOM 1196 O O . ASN A 1 139 ? -19.871 -14.824 -16.543 1.00 88.00 139 ASN A O 1
ATOM 1200 N N . GLY A 1 140 ? -20.505 -13.956 -14.584 1.00 86.69 140 GLY A N 1
ATOM 1201 C CA . GLY A 1 140 ? -20.763 -15.241 -13.929 1.00 86.69 140 GLY A CA 1
ATOM 1202 C C . GLY A 1 140 ? -19.549 -15.865 -13.238 1.00 86.69 140 GLY A C 1
ATOM 1203 O O . GLY A 1 140 ? -19.760 -16.686 -12.346 1.00 86.69 140 GLY A O 1
ATOM 1204 N N . PHE A 1 141 ? -18.335 -15.406 -13.540 1.00 90.81 141 PHE A N 1
ATOM 1205 C CA . PHE A 1 141 ? -17.071 -15.896 -12.993 1.00 90.81 141 PHE A CA 1
ATOM 1206 C C . PHE A 1 141 ? -16.592 -15.064 -11.802 1.00 90.81 141 PHE A C 1
ATOM 1208 O O . PHE A 1 141 ? -16.795 -13.850 -11.760 1.00 90.81 141 PHE A O 1
ATOM 1215 N N . ASN A 1 142 ? -15.939 -15.709 -10.834 1.00 91.44 142 ASN A N 1
ATOM 1216 C CA . ASN A 1 142 ? -15.282 -15.018 -9.728 1.00 91.44 142 ASN A CA 1
ATOM 1217 C C . ASN A 1 142 ? -13.796 -14.845 -10.047 1.00 91.44 142 ASN A C 1
ATOM 1219 O O . ASN A 1 142 ? -13.114 -15.809 -10.389 1.00 91.44 142 ASN A O 1
ATOM 1223 N N . TYR A 1 143 ? -13.298 -13.627 -9.882 1.00 92.56 143 TYR A N 1
ATOM 1224 C CA . TYR A 1 143 ? -11.880 -13.309 -9.965 1.00 92.56 143 TYR A CA 1
ATOM 1225 C C . TYR A 1 143 ? -11.379 -12.922 -8.579 1.00 92.56 143 TYR A C 1
ATOM 1227 O O . TYR A 1 143 ? -11.944 -12.028 -7.939 1.00 92.56 143 TYR A O 1
ATOM 1235 N N . GLY A 1 144 ? -10.342 -13.611 -8.117 1.00 92.00 144 GLY A N 1
ATOM 1236 C CA . GLY A 1 144 ? -9.721 -13.386 -6.820 1.00 92.00 144 GLY A CA 1
ATOM 1237 C C . GLY A 1 144 ? -8.505 -12.475 -6.935 1.00 92.00 144 GLY A C 1
ATOM 1238 O O . GLY A 1 144 ? -7.732 -12.555 -7.885 1.00 92.00 144 GLY A O 1
ATOM 1239 N N . PHE A 1 145 ? -8.337 -11.596 -5.956 1.00 91.62 145 PHE A N 1
ATOM 1240 C CA . PHE A 1 145 ? -7.288 -10.587 -5.929 1.00 91.62 145 PHE A CA 1
ATOM 1241 C C . PHE A 1 145 ? -6.740 -10.429 -4.519 1.00 91.62 145 PHE A C 1
ATOM 1243 O O . PHE A 1 145 ? -7.481 -10.478 -3.533 1.00 91.62 145 PHE A O 1
ATOM 1250 N N . ASN A 1 146 ? -5.459 -10.097 -4.418 1.00 89.94 146 ASN A N 1
ATOM 1251 C CA . ASN A 1 146 ? -4.946 -9.441 -3.232 1.00 89.94 146 ASN A CA 1
ATOM 1252 C C . ASN A 1 146 ? -5.485 -7.998 -3.203 1.00 89.94 146 ASN A C 1
ATOM 1254 O O . ASN A 1 146 ? -5.375 -7.236 -4.170 1.00 89.94 146 ASN A O 1
ATOM 1258 N N . ILE A 1 147 ? -6.076 -7.593 -2.078 1.00 88.25 147 ILE A N 1
ATOM 1259 C CA . ILE A 1 147 ? -6.697 -6.278 -1.907 1.00 88.25 147 ILE A CA 1
ATOM 1260 C C . ILE A 1 147 ? -5.719 -5.140 -2.198 1.00 88.25 147 ILE A C 1
ATOM 1262 O O . ILE A 1 147 ? -6.104 -4.094 -2.723 1.00 88.25 147 ILE A O 1
ATOM 1266 N N . LYS A 1 148 ? -4.438 -5.334 -1.874 1.00 86.44 148 LYS A N 1
ATOM 1267 C CA . LYS A 1 148 ? -3.419 -4.322 -2.129 1.00 86.44 148 LYS A CA 1
ATOM 1268 C C . LYS A 1 148 ? -3.190 -4.189 -3.635 1.00 86.44 148 LYS A C 1
ATOM 1270 O O . LYS A 1 148 ? -3.179 -3.066 -4.136 1.00 86.44 148 LYS A O 1
ATOM 1275 N N . SER A 1 149 ? -3.087 -5.309 -4.348 1.00 89.69 149 SER A N 1
ATOM 1276 C CA . SER A 1 149 ? -2.899 -5.372 -5.800 1.00 89.69 149 SER A CA 1
ATOM 1277 C C . SER A 1 149 ? -4.013 -4.639 -6.543 1.00 89.69 149 SER A C 1
ATOM 1279 O O . SER A 1 149 ? -3.747 -3.694 -7.290 1.00 89.69 149 SER A O 1
ATOM 1281 N N . ILE A 1 150 ? -5.276 -4.978 -6.264 1.00 91.00 150 ILE A N 1
ATOM 1282 C CA . ILE A 1 150 ? -6.416 -4.305 -6.901 1.00 91.00 150 ILE A CA 1
ATOM 1283 C C . ILE A 1 150 ? -6.522 -2.829 -6.490 1.00 91.00 150 ILE A C 1
ATOM 1285 O O . ILE A 1 150 ? -6.868 -1.981 -7.309 1.00 91.00 150 ILE A O 1
ATOM 1289 N N . TYR A 1 151 ? -6.156 -2.467 -5.257 1.00 90.94 151 TYR A N 1
ATOM 1290 C CA . TYR A 1 151 ? -6.100 -1.062 -4.851 1.00 90.94 151 TYR A CA 1
ATOM 1291 C C . TYR A 1 151 ? -5.026 -0.272 -5.613 1.00 90.94 151 TYR A C 1
ATOM 1293 O O . TYR A 1 151 ? -5.265 0.877 -5.988 1.00 90.94 151 TYR A O 1
ATOM 1301 N N . HIS A 1 152 ? -3.863 -0.876 -5.875 1.00 88.25 152 HIS A N 1
ATOM 1302 C CA . HIS A 1 152 ? -2.813 -0.260 -6.685 1.00 88.25 152 HIS A CA 1
ATOM 1303 C C . HIS A 1 152 ? -3.299 -0.001 -8.116 1.00 88.25 152 HIS A C 1
ATOM 1305 O O . HIS A 1 152 ? -3.096 1.095 -8.635 1.00 88.25 152 HIS A O 1
ATOM 1311 N N . LEU A 1 153 ? -4.010 -0.964 -8.707 1.00 90.38 153 LEU A N 1
ATOM 1312 C CA . LEU A 1 153 ? -4.654 -0.829 -10.014 1.00 90.38 153 LEU A CA 1
ATOM 1313 C C . LEU A 1 153 ? -5.692 0.308 -10.025 1.00 90.38 153 LEU A C 1
ATOM 1315 O O . LEU A 1 153 ? -5.635 1.189 -10.877 1.00 90.38 153 LEU A O 1
ATOM 1319 N N . VAL A 1 154 ? -6.572 0.359 -9.020 1.00 90.69 154 VAL A N 1
ATOM 1320 C CA . VAL A 1 154 ? -7.600 1.408 -8.859 1.00 90.69 154 VAL A CA 1
ATOM 1321 C C . VAL A 1 154 ? -7.007 2.812 -8.672 1.00 90.69 154 VAL A C 1
ATOM 1323 O O . VAL A 1 154 ? -7.669 3.813 -8.948 1.00 90.69 154 VAL A O 1
ATOM 1326 N N . LYS A 1 155 ? -5.773 2.919 -8.172 1.00 86.94 155 LYS A N 1
ATOM 1327 C CA . LYS A 1 155 ? -5.096 4.204 -7.946 1.00 86.94 155 LYS A CA 1
ATOM 1328 C C . LYS A 1 155 ? -4.475 4.787 -9.223 1.00 86.94 155 LYS A C 1
ATOM 1330 O O . LYS A 1 155 ? -4.111 5.965 -9.228 1.00 86.94 155 LYS A O 1
ATOM 1335 N N . GLN A 1 156 ? -4.316 3.990 -10.280 1.00 82.50 156 GLN A N 1
ATOM 1336 C CA . GLN A 1 156 ? -3.748 4.463 -11.541 1.00 82.50 156 GLN A CA 1
ATOM 1337 C C . GLN A 1 156 ? -4.675 5.486 -12.215 1.00 82.50 156 GLN A C 1
ATOM 1339 O O . GLN A 1 156 ? -5.888 5.485 -12.018 1.00 82.50 156 GLN A O 1
ATOM 1344 N N . LYS A 1 157 ? -4.093 6.407 -12.993 1.00 73.12 157 LYS A N 1
ATOM 1345 C CA . LYS A 1 157 ? -4.869 7.392 -13.757 1.00 73.12 157 LYS A CA 1
ATOM 1346 C C . LYS A 1 157 ? -5.431 6.725 -15.013 1.00 73.12 157 LYS A C 1
ATOM 1348 O O . LYS A 1 157 ? -4.658 6.175 -15.789 1.00 73.12 157 LYS A O 1
ATOM 1353 N N . GLY A 1 158 ? -6.738 6.844 -15.236 1.00 82.88 158 GLY A N 1
ATOM 1354 C CA . GLY A 1 158 ? -7.411 6.348 -16.439 1.00 82.88 158 GLY A CA 1
ATOM 1355 C C . GLY A 1 158 ? -8.506 5.331 -16.130 1.00 82.88 158 GLY A C 1
ATOM 1356 O O . GLY A 1 158 ? -8.964 5.227 -14.992 1.00 82.88 158 GLY A O 1
ATOM 1357 N N . LYS A 1 159 ? -8.933 4.602 -17.166 1.00 86.44 159 LYS A N 1
ATOM 1358 C CA . LYS A 1 159 ? -9.897 3.508 -17.027 1.00 86.44 159 LYS A CA 1
ATOM 1359 C C . LYS A 1 159 ? -9.255 2.349 -16.276 1.00 86.44 159 LYS A C 1
ATOM 1361 O O . LYS A 1 159 ? -8.174 1.894 -16.644 1.00 86.44 159 LYS A O 1
ATOM 1366 N N . VAL A 1 160 ? -9.932 1.871 -15.239 1.00 91.06 160 VAL A N 1
ATOM 1367 C CA . VAL A 1 160 ? -9.484 0.717 -14.461 1.00 91.06 160 VAL A CA 1
ATOM 1368 C C . VAL A 1 160 ? -10.040 -0.528 -15.137 1.00 91.06 160 VAL A C 1
ATOM 1370 O O . VAL A 1 160 ? -11.251 -0.723 -15.160 1.00 91.06 160 VAL A O 1
ATOM 1373 N N . LEU A 1 161 ? -9.165 -1.348 -15.712 1.00 93.00 161 LEU A N 1
ATOM 1374 C CA . LEU A 1 161 ? -9.554 -2.565 -16.420 1.00 93.00 161 LEU A CA 1
ATOM 1375 C C . LEU A 1 161 ? -9.222 -3.798 -15.581 1.00 93.00 161 LEU A C 1
ATOM 1377 O O . LEU A 1 161 ? -8.185 -3.830 -14.922 1.00 93.00 161 LEU A O 1
ATOM 1381 N N . ASN A 1 162 ? -10.070 -4.822 -15.629 1.00 91.75 162 ASN A N 1
ATOM 1382 C CA . ASN A 1 162 ? -9.784 -6.118 -15.029 1.00 91.75 162 ASN A CA 1
ATOM 1383 C C . ASN A 1 162 ? -8.530 -6.726 -15.703 1.00 91.75 162 ASN A C 1
ATOM 1385 O O . ASN A 1 162 ? -8.524 -6.872 -16.927 1.00 91.75 162 ASN A O 1
ATOM 1389 N N . PRO A 1 163 ? -7.476 -7.103 -14.953 1.00 91.06 163 PRO A N 1
ATOM 1390 C CA . PRO A 1 163 ? -6.240 -7.654 -15.517 1.00 91.06 163 PRO A CA 1
ATOM 1391 C C . PRO A 1 163 ? -6.431 -8.916 -16.369 1.00 91.06 163 PRO A C 1
ATOM 1393 O O . PRO A 1 163 ? -5.639 -9.154 -17.278 1.00 91.06 163 PRO A O 1
ATOM 1396 N N . TYR A 1 164 ? -7.476 -9.704 -16.096 1.00 90.44 164 TYR A N 1
ATOM 1397 C CA . TYR A 1 164 ? -7.718 -10.985 -16.766 1.00 90.44 164 TYR A CA 1
ATOM 1398 C C . TYR A 1 164 ? -8.625 -10.861 -17.998 1.00 90.44 164 TYR A C 1
ATOM 1400 O O . TYR A 1 164 ? -8.415 -11.562 -18.983 1.00 90.44 164 TYR A O 1
ATOM 1408 N N . THR A 1 165 ? -9.618 -9.965 -17.974 1.00 91.00 165 THR A N 1
ATOM 1409 C CA . THR A 1 165 ? -10.624 -9.830 -19.051 1.00 91.00 165 THR A CA 1
ATOM 1410 C C . THR A 1 165 ? -10.491 -8.542 -19.859 1.00 91.00 165 THR A C 1
ATOM 1412 O O . THR A 1 165 ? -11.055 -8.442 -20.943 1.00 91.00 165 THR A O 1
ATOM 1415 N N . ARG A 1 166 ? -9.746 -7.551 -19.348 1.00 89.06 166 ARG A N 1
ATOM 1416 C CA . ARG A 1 166 ? -9.617 -6.179 -19.880 1.00 89.06 166 ARG A CA 1
ATOM 1417 C C . ARG A 1 166 ? -10.921 -5.380 -19.934 1.00 89.06 166 ARG A C 1
ATOM 1419 O O . ARG A 1 166 ? -10.932 -4.279 -20.482 1.00 89.06 166 ARG A O 1
ATOM 1426 N N . ASN A 1 167 ? -11.990 -5.888 -19.333 1.00 92.31 167 ASN A N 1
ATOM 1427 C CA . ASN A 1 167 ? -13.239 -5.155 -19.178 1.00 92.31 167 ASN A CA 1
ATOM 1428 C C . ASN A 1 167 ? -13.091 -4.053 -18.129 1.00 92.31 167 ASN A C 1
ATOM 1430 O O . ASN A 1 167 ? -12.294 -4.161 -17.197 1.00 92.31 167 ASN A O 1
ATOM 1434 N N . GLU A 1 168 ? -13.862 -2.980 -18.278 1.00 93.38 168 GLU A N 1
ATOM 1435 C CA . GLU A 1 168 ? -13.845 -1.861 -17.340 1.00 93.38 168 GLU A CA 1
ATOM 1436 C C . GLU A 1 168 ? -14.477 -2.265 -16.001 1.00 93.38 168 GLU A C 1
ATOM 1438 O O . GLU A 1 168 ? -15.604 -2.759 -15.955 1.00 93.38 168 GLU A O 1
ATOM 1443 N N . ILE A 1 169 ? -13.745 -2.057 -14.903 1.00 92.62 169 ILE A N 1
ATOM 1444 C CA . ILE A 1 169 ? -14.220 -2.388 -13.560 1.00 92.62 169 ILE A CA 1
ATOM 1445 C C . ILE A 1 169 ? -15.304 -1.376 -13.155 1.00 92.62 169 ILE A C 1
ATOM 1447 O O . ILE A 1 169 ? -15.034 -0.172 -13.143 1.00 92.62 169 ILE A O 1
ATOM 1451 N N . PRO A 1 170 ? -16.505 -1.830 -12.752 1.00 93.12 170 PRO A N 1
ATOM 1452 C CA . PRO A 1 170 ? -17.585 -0.942 -12.332 1.00 93.12 170 PRO A CA 1
ATOM 1453 C C . PRO A 1 170 ? -17.228 -0.028 -11.145 1.00 93.12 170 PRO A C 1
ATOM 1455 O O . PRO A 1 170 ? -16.537 -0.421 -10.200 1.00 93.12 170 PRO A O 1
ATOM 1458 N N . GLU A 1 171 ? -17.773 1.193 -11.132 1.00 90.88 171 GLU A N 1
ATOM 1459 C CA . GLU A 1 171 ? -17.465 2.197 -10.099 1.00 90.88 171 GLU A CA 1
ATOM 1460 C C . GLU A 1 171 ? -17.934 1.783 -8.688 1.00 90.88 171 GLU A C 1
ATOM 1462 O O . GLU A 1 171 ? -17.390 2.231 -7.677 1.00 90.88 171 GLU A O 1
ATOM 1467 N N . ASP A 1 172 ? -18.947 0.920 -8.555 1.00 89.88 172 ASP A N 1
ATOM 1468 C CA . ASP A 1 172 ? -19.328 0.365 -7.251 1.00 89.88 172 ASP A CA 1
ATOM 1469 C C . ASP A 1 172 ? -18.243 -0.560 -6.682 1.00 89.88 172 ASP A C 1
ATOM 1471 O O . ASP A 1 172 ? -17.961 -0.496 -5.483 1.00 89.88 172 ASP A O 1
ATOM 1475 N N . ILE A 1 173 ? -17.581 -1.349 -7.529 1.00 89.88 173 ILE A N 1
ATOM 1476 C CA . ILE A 1 173 ? -16.456 -2.207 -7.147 1.00 89.88 173 ILE A CA 1
ATOM 1477 C C . ILE A 1 173 ? -15.254 -1.349 -6.764 1.00 89.88 173 ILE A C 1
ATOM 1479 O O . ILE A 1 173 ? -14.667 -1.553 -5.701 1.00 89.88 173 ILE A O 1
ATOM 1483 N N . ILE A 1 174 ? -14.955 -0.311 -7.545 1.00 91.00 174 ILE A N 1
ATOM 1484 C CA . ILE A 1 174 ? -13.915 0.676 -7.220 1.00 91.00 174 ILE A CA 1
ATOM 1485 C C . ILE A 1 174 ? -14.172 1.313 -5.842 1.00 91.00 174 ILE A C 1
ATOM 1487 O O . ILE A 1 174 ? -13.268 1.400 -5.001 1.00 91.00 174 ILE A O 1
ATOM 1491 N N . ARG A 1 175 ? -15.417 1.723 -5.562 1.00 89.38 175 ARG A N 1
ATOM 1492 C CA . ARG A 1 175 ? -15.817 2.263 -4.250 1.00 89.38 175 ARG A CA 1
ATOM 1493 C C . ARG A 1 175 ? -15.710 1.232 -3.130 1.00 89.38 175 ARG A C 1
ATOM 1495 O O . ARG A 1 175 ? -15.319 1.613 -2.022 1.00 89.38 175 ARG A O 1
ATOM 1502 N N . LYS A 1 176 ? -16.012 -0.044 -3.390 1.00 87.56 176 LYS A N 1
ATOM 1503 C CA . LYS A 1 176 ? -15.831 -1.144 -2.426 1.00 87.56 176 LYS A CA 1
ATOM 1504 C C . LYS A 1 176 ? -14.355 -1.343 -2.094 1.00 87.56 176 LYS A C 1
ATOM 1506 O O . LYS A 1 176 ? -14.020 -1.324 -0.915 1.00 87.56 176 LYS A O 1
ATOM 1511 N N . VAL A 1 177 ? -13.472 -1.410 -3.092 1.00 89.06 177 VAL A N 1
ATOM 1512 C CA . VAL A 1 177 ? -12.015 -1.534 -2.893 1.00 89.06 177 VAL A CA 1
ATOM 1513 C C . VAL A 1 177 ? -11.473 -0.365 -2.059 1.00 89.06 177 VAL A C 1
ATOM 1515 O O . VAL A 1 177 ? -10.785 -0.570 -1.059 1.00 89.06 177 VAL A O 1
ATOM 1518 N N . LYS A 1 178 ? -11.846 0.880 -2.395 1.00 87.50 178 LYS A N 1
ATOM 1519 C CA . LYS A 1 178 ? -11.449 2.076 -1.622 1.00 87.50 178 LYS A CA 1
ATOM 1520 C C . LYS A 1 178 ? -11.976 2.038 -0.182 1.00 87.50 178 LYS A C 1
ATOM 1522 O O . LYS A 1 178 ? -11.252 2.384 0.753 1.00 87.50 178 LYS A O 1
ATOM 1527 N N . SER A 1 179 ? -13.233 1.632 -0.001 1.00 84.62 179 SER A N 1
ATOM 1528 C CA . SER A 1 179 ? -13.858 1.496 1.321 1.00 84.62 179 SER A CA 1
ATOM 1529 C C . SER A 1 179 ? -13.171 0.427 2.159 1.00 84.62 179 SER A C 1
ATOM 1531 O O . SER A 1 179 ? -12.897 0.675 3.329 1.00 84.62 179 SER A O 1
ATOM 1533 N N . TYR A 1 180 ? -12.829 -0.712 1.556 1.00 83.81 180 TYR A N 1
ATOM 1534 C CA . TYR A 1 180 ? -12.109 -1.796 2.211 1.00 83.81 180 TYR A CA 1
ATOM 1535 C C . TYR A 1 180 ? -10.786 -1.298 2.783 1.00 83.81 180 TYR A C 1
ATOM 1537 O O . TYR A 1 180 ? -10.554 -1.429 3.980 1.00 83.81 180 TYR A O 1
ATOM 1545 N N . VAL A 1 181 ? -9.949 -0.662 1.956 1.00 82.19 181 VAL A N 1
ATOM 1546 C CA . VAL A 1 181 ? -8.631 -0.158 2.377 1.00 82.19 181 VAL A CA 1
ATOM 1547 C C . VAL A 1 181 ? -8.751 0.903 3.474 1.00 82.19 181 VAL A C 1
ATOM 1549 O O . VAL A 1 181 ? -7.979 0.915 4.436 1.00 82.19 181 VAL A O 1
ATOM 1552 N N . ARG A 1 182 ? -9.751 1.787 3.373 1.00 82.56 182 ARG A N 1
ATOM 1553 C CA . ARG A 1 182 ? -10.025 2.787 4.412 1.00 82.56 182 ARG A CA 1
ATOM 1554 C C . ARG A 1 182 ? -10.429 2.120 5.724 1.00 82.56 182 ARG A C 1
ATOM 1556 O O . ARG A 1 182 ? -9.913 2.482 6.776 1.00 82.56 182 ARG A O 1
ATOM 1563 N N . VAL A 1 183 ? -11.332 1.149 5.679 1.00 79.50 183 VAL A N 1
ATOM 1564 C CA . VAL A 1 183 ? -11.825 0.469 6.877 1.00 79.50 183 VAL A CA 1
ATOM 1565 C C . VAL A 1 183 ? -10.747 -0.407 7.510 1.00 79.50 183 VAL A C 1
ATOM 1567 O O . VAL A 1 183 ? -10.582 -0.362 8.728 1.00 79.50 183 VAL A O 1
ATOM 1570 N N . SER A 1 184 ? -9.970 -1.147 6.717 1.00 76.81 184 SER A N 1
ATOM 1571 C CA . SER A 1 184 ? -8.871 -1.963 7.239 1.00 76.81 184 SER A CA 1
ATOM 1572 C C . SER A 1 184 ? -7.834 -1.109 7.974 1.00 76.81 184 SER A C 1
ATOM 1574 O O . SER A 1 184 ? -7.301 -1.550 8.990 1.00 76.81 184 SER A O 1
ATOM 1576 N N . SER A 1 185 ? -7.645 0.150 7.549 1.00 72.88 185 SER A N 1
ATOM 1577 C CA . SER A 1 185 ? -6.741 1.089 8.228 1.00 72.88 185 SER A CA 1
ATOM 1578 C C . SER A 1 185 ? -7.263 1.532 9.595 1.00 72.88 185 SER A C 1
ATOM 1580 O O . SER A 1 185 ? -6.489 1.650 10.538 1.00 72.88 185 SER A O 1
ATOM 1582 N N . ILE A 1 186 ? -8.583 1.706 9.728 1.00 73.94 186 ILE A N 1
ATOM 1583 C CA . ILE A 1 186 ? -9.242 2.058 10.995 1.00 73.94 186 ILE A CA 1
ATOM 1584 C C . ILE A 1 186 ? -9.183 0.887 11.979 1.00 73.94 186 ILE A C 1
ATOM 1586 O O . ILE A 1 186 ? -9.075 1.091 13.185 1.00 73.94 186 ILE A O 1
ATOM 1590 N N . LEU A 1 187 ? -9.253 -0.344 11.471 1.00 69.25 187 LEU A N 1
ATOM 1591 C CA . LEU A 1 187 ? -9.205 -1.558 12.281 1.00 69.25 187 LEU A CA 1
ATOM 1592 C C . LEU A 1 187 ? -7.785 -1.943 12.735 1.00 69.25 187 LEU A C 1
ATOM 1594 O O . LEU A 1 187 ? -7.635 -2.992 13.360 1.00 69.25 187 LEU A O 1
ATOM 1598 N N . CYS A 1 188 ? -6.760 -1.136 12.426 1.00 62.00 188 CYS A N 1
ATOM 1599 C CA . CYS A 1 188 ? -5.347 -1.445 12.681 1.00 62.00 188 CYS A CA 1
ATOM 1600 C C . CYS A 1 188 ? -4.932 -2.836 12.165 1.00 62.00 188 CYS A C 1
ATOM 1602 O O . CYS A 1 188 ? -4.043 -3.474 12.727 1.00 62.00 188 CYS A O 1
ATOM 1604 N N . LEU A 1 189 ? -5.590 -3.330 11.112 1.00 62.44 189 LEU A N 1
ATOM 1605 C CA . LEU A 1 189 ? -5.113 -4.507 10.397 1.00 62.44 189 LEU A CA 1
ATOM 1606 C C . LEU A 1 189 ? -3.835 -4.084 9.674 1.00 62.44 189 LEU A C 1
ATOM 1608 O O . LEU A 1 189 ? -3.803 -2.979 9.138 1.00 62.44 189 LEU A O 1
ATOM 1612 N N . ASP A 1 190 ? -2.791 -4.915 9.713 1.00 54.66 190 ASP A N 1
ATOM 1613 C CA . ASP A 1 190 ? -1.457 -4.617 9.175 1.00 54.66 190 ASP A CA 1
ATOM 1614 C C . ASP A 1 190 ? -1.519 -4.120 7.720 1.00 54.66 190 ASP A C 1
ATOM 1616 O O . ASP A 1 190 ? -1.493 -4.866 6.737 1.00 54.66 190 ASP A O 1
ATOM 1620 N N . ASN A 1 191 ? -1.615 -2.803 7.588 1.00 53.97 191 ASN A N 1
ATOM 1621 C CA . ASN A 1 191 ? -1.937 -2.106 6.355 1.00 53.97 191 ASN A CA 1
ATOM 1622 C C . ASN A 1 191 ? -0.675 -1.497 5.753 1.00 53.97 191 ASN A C 1
ATOM 1624 O O . ASN A 1 191 ? -0.688 -0.376 5.243 1.00 53.97 191 ASN A O 1
ATOM 1628 N N . ASN A 1 192 ? 0.433 -2.241 5.770 1.00 56.53 192 ASN A N 1
ATOM 1629 C CA . ASN A 1 192 ? 1.564 -1.911 4.916 1.00 56.53 192 ASN A CA 1
ATOM 1630 C C . ASN A 1 192 ? 1.098 -2.026 3.454 1.00 56.53 192 ASN A C 1
ATOM 1632 O O . ASN A 1 192 ? 1.174 -3.088 2.841 1.00 56.53 192 ASN A O 1
ATOM 1636 N N . LEU A 1 193 ? 0.564 -0.922 2.916 1.00 58.66 193 LEU A N 1
ATOM 1637 C CA . LEU A 1 193 ? 0.139 -0.737 1.523 1.00 58.66 193 LEU A CA 1
ATOM 1638 C C . LEU A 1 193 ? 1.332 -0.709 0.561 1.00 58.66 193 LEU A C 1
ATOM 1640 O O . LEU A 1 193 ? 1.145 -0.649 -0.651 1.00 58.66 193 LEU A O 1
ATOM 1644 N N . LYS A 1 194 ? 2.558 -0.750 1.097 1.00 56.84 194 LYS A N 1
ATOM 1645 C CA . LYS A 1 194 ? 3.757 -1.087 0.340 1.00 56.84 194 LYS A CA 1
ATOM 1646 C C . LYS A 1 194 ? 3.657 -2.557 -0.050 1.00 56.84 194 LYS A C 1
ATOM 1648 O O . LYS A 1 194 ? 4.029 -3.441 0.717 1.00 56.84 194 LYS A O 1
ATOM 1653 N N . ILE A 1 195 ? 3.089 -2.801 -1.220 1.00 57.06 195 ILE A N 1
ATOM 1654 C CA . ILE A 1 195 ? 3.253 -4.079 -1.897 1.00 57.06 195 ILE A CA 1
ATOM 1655 C C . ILE A 1 195 ? 4.722 -4.141 -2.280 1.00 57.06 195 ILE A C 1
ATOM 1657 O O . ILE A 1 195 ? 5.217 -3.210 -2.913 1.00 57.06 195 ILE A O 1
ATOM 1661 N N . LYS A 1 196 ? 5.418 -5.193 -1.853 1.00 53.53 196 LYS A N 1
ATOM 1662 C CA . LYS A 1 196 ? 6.698 -5.526 -2.464 1.00 53.53 196 LYS A CA 1
ATOM 1663 C C . LYS A 1 196 ? 6.361 -5.944 -3.887 1.00 53.53 196 LYS A C 1
ATOM 1665 O O . LYS A 1 196 ? 5.757 -6.994 -4.082 1.00 53.53 196 LYS A O 1
ATOM 1670 N N . ASN A 1 197 ? 6.670 -5.103 -4.866 1.00 55.03 197 ASN A N 1
ATOM 1671 C CA . ASN A 1 197 ? 6.629 -5.548 -6.253 1.00 55.03 197 ASN A CA 1
ATOM 1672 C C . ASN A 1 197 ? 7.579 -6.742 -6.389 1.00 55.03 197 ASN A C 1
ATOM 1674 O O . ASN A 1 197 ? 8.591 -6.787 -5.690 1.00 55.03 197 ASN A O 1
ATOM 1678 N N . ALA A 1 198 ? 7.349 -7.660 -7.330 1.00 54.75 198 ALA A N 1
ATOM 1679 C CA . ALA A 1 198 ? 8.354 -8.683 -7.647 1.00 54.75 198 ALA A CA 1
ATOM 1680 C C . ALA A 1 198 ? 9.740 -8.052 -7.926 1.00 54.75 198 ALA A C 1
ATOM 1682 O O . ALA A 1 198 ? 10.769 -8.619 -7.570 1.00 54.75 198 ALA A O 1
ATOM 1683 N N . LYS A 1 199 ? 9.761 -6.813 -8.454 1.00 53.44 199 LYS A N 1
ATOM 1684 C CA . LYS A 1 199 ? 10.968 -5.985 -8.611 1.00 53.44 199 LYS A CA 1
ATOM 1685 C C . LYS A 1 199 ? 11.663 -5.607 -7.298 1.00 53.44 199 LYS A C 1
ATOM 1687 O O . LYS A 1 199 ? 12.875 -5.439 -7.312 1.00 53.44 199 LYS A O 1
ATOM 1692 N N . ASP A 1 200 ? 10.953 -5.472 -6.183 1.00 56.66 200 ASP A N 1
ATOM 1693 C CA . ASP A 1 200 ? 11.542 -5.087 -4.892 1.00 56.66 200 ASP A CA 1
ATOM 1694 C C . ASP A 1 200 ? 12.331 -6.232 -4.242 1.00 56.66 200 ASP A C 1
ATOM 1696 O O . ASP A 1 200 ? 13.237 -5.969 -3.456 1.00 56.66 200 ASP A O 1
ATOM 1700 N N . ASN A 1 201 ? 12.035 -7.484 -4.612 1.00 62.84 201 ASN A N 1
ATOM 1701 C CA . ASN A 1 201 ? 12.804 -8.663 -4.201 1.00 62.84 201 ASN A CA 1
ATOM 1702 C C . ASN A 1 201 ? 14.039 -8.914 -5.088 1.00 62.84 201 ASN A C 1
ATOM 1704 O O . ASN A 1 201 ? 14.837 -9.798 -4.785 1.00 62.84 201 ASN A O 1
ATOM 1708 N N . LEU A 1 202 ? 14.203 -8.170 -6.189 1.00 74.00 202 LEU A N 1
ATOM 1709 C CA . LEU A 1 202 ? 15.371 -8.293 -7.059 1.00 74.00 202 LEU A CA 1
ATOM 1710 C C . LEU A 1 202 ? 16.574 -7.567 -6.454 1.00 74.00 202 LEU A C 1
ATOM 1712 O O . LEU A 1 202 ? 16.429 -6.485 -5.874 1.00 74.00 202 LEU A O 1
ATOM 1716 N N . SER A 1 203 ? 17.769 -8.132 -6.655 1.00 84.00 203 SER A N 1
ATOM 1717 C CA . SER A 1 203 ? 19.015 -7.425 -6.356 1.00 84.00 203 SER A CA 1
ATOM 1718 C C . SER A 1 203 ? 19.104 -6.145 -7.191 1.00 84.00 203 SER A C 1
ATOM 1720 O O . SER A 1 203 ? 18.521 -6.046 -8.279 1.00 84.00 203 SER A O 1
ATOM 1722 N N . ASP A 1 204 ? 19.825 -5.145 -6.693 1.00 84.38 204 ASP A N 1
ATOM 1723 C CA . ASP A 1 204 ? 19.942 -3.865 -7.389 1.00 84.38 204 ASP A CA 1
ATOM 1724 C C . ASP A 1 204 ? 20.642 -4.017 -8.749 1.00 84.38 204 ASP A C 1
ATOM 1726 O O . ASP A 1 204 ? 20.289 -3.326 -9.706 1.00 84.38 204 ASP A O 1
ATOM 1730 N N . GLU A 1 205 ? 21.540 -4.995 -8.888 1.00 85.56 205 GLU A N 1
ATOM 1731 C CA . GLU A 1 205 ? 22.151 -5.379 -10.162 1.00 85.56 205 GLU A CA 1
ATOM 1732 C C . GLU A 1 205 ? 21.108 -5.890 -11.154 1.00 85.56 205 GLU A C 1
ATOM 1734 O O . GLU A 1 205 ? 21.131 -5.499 -12.322 1.00 85.56 205 GLU A O 1
ATOM 1739 N N . LYS A 1 206 ? 20.163 -6.722 -10.698 1.00 87.06 206 LYS A N 1
ATOM 1740 C CA . LYS A 1 206 ? 19.123 -7.266 -11.574 1.00 87.06 206 LYS A CA 1
ATOM 1741 C C . LYS A 1 206 ? 18.109 -6.201 -11.981 1.00 87.06 206 LYS A C 1
ATOM 1743 O O . LYS A 1 206 ? 17.644 -6.209 -13.118 1.00 87.06 206 LYS A O 1
ATOM 1748 N N . LYS A 1 207 ? 17.805 -5.244 -11.097 1.00 88.50 207 LYS A N 1
ATOM 1749 C CA . LYS A 1 207 ? 16.998 -4.064 -11.456 1.00 88.50 207 LYS A CA 1
ATOM 1750 C C . LYS A 1 207 ? 17.682 -3.243 -12.546 1.00 88.50 207 LYS A C 1
ATOM 1752 O O . LYS A 1 207 ? 17.048 -2.935 -13.547 1.00 88.50 207 LYS A O 1
ATOM 1757 N N . LEU A 1 208 ? 18.978 -2.962 -12.386 1.00 90.81 208 LEU A N 1
ATOM 1758 C CA . LEU A 1 208 ? 19.757 -2.246 -13.393 1.00 90.81 208 LEU A CA 1
ATOM 1759 C C . LEU A 1 208 ? 19.783 -3.000 -14.729 1.00 90.81 208 LEU A C 1
ATOM 1761 O O . LEU A 1 208 ? 19.635 -2.377 -15.772 1.00 90.81 208 LEU A O 1
ATOM 1765 N N . GLU A 1 209 ? 19.937 -4.325 -14.717 1.00 93.00 209 GLU A N 1
ATOM 1766 C CA . GLU A 1 209 ? 19.888 -5.144 -15.935 1.00 93.00 209 GLU A CA 1
ATOM 1767 C C . GLU A 1 209 ? 18.544 -4.995 -16.668 1.00 93.00 209 GLU A C 1
ATOM 1769 O O . GLU A 1 209 ? 18.524 -4.761 -17.876 1.00 93.00 209 GLU A O 1
ATOM 1774 N N . LEU A 1 210 ? 17.425 -5.051 -15.937 1.00 91.12 210 LEU A N 1
ATOM 1775 C CA . LEU A 1 210 ? 16.088 -4.834 -16.500 1.00 91.12 210 LEU A CA 1
ATOM 1776 C C . LEU A 1 210 ? 15.905 -3.410 -17.042 1.00 91.12 210 LEU A C 1
ATOM 1778 O O . LEU A 1 210 ? 15.274 -3.229 -18.086 1.00 91.12 210 LEU A O 1
ATOM 1782 N N . ASP A 1 211 ? 16.462 -2.406 -16.366 1.00 93.19 211 ASP A N 1
ATOM 1783 C CA . ASP A 1 211 ? 16.431 -1.020 -16.837 1.00 93.19 211 ASP A CA 1
ATOM 1784 C C . ASP A 1 211 ? 17.233 -0.868 -18.140 1.00 93.19 211 ASP A C 1
ATOM 1786 O O . ASP A 1 211 ? 16.755 -0.235 -19.082 1.00 93.19 211 ASP A O 1
ATOM 1790 N N . VAL A 1 212 ? 18.409 -1.503 -18.249 1.00 96.12 212 VAL A N 1
ATOM 1791 C CA . VAL A 1 212 ? 19.198 -1.522 -19.494 1.00 96.12 212 VAL A CA 1
ATOM 1792 C C . VAL A 1 212 ? 18.406 -2.182 -20.619 1.00 96.12 212 VAL A C 1
ATOM 1794 O O . VAL A 1 212 ? 18.306 -1.605 -21.699 1.00 96.12 212 VAL A O 1
ATOM 1797 N N . ILE A 1 213 ? 17.799 -3.346 -20.372 1.00 94.75 213 ILE A N 1
ATOM 1798 C CA . ILE A 1 213 ? 16.957 -4.032 -21.364 1.00 94.75 213 ILE A CA 1
ATOM 1799 C C . ILE A 1 213 ? 15.823 -3.114 -21.830 1.00 94.75 213 ILE A C 1
ATOM 1801 O O . ILE A 1 213 ? 15.603 -2.975 -23.028 1.00 94.75 213 ILE A O 1
ATOM 1805 N N . THR A 1 214 ? 15.153 -2.430 -20.900 1.00 95.00 214 THR A N 1
ATOM 1806 C CA . THR A 1 214 ? 14.052 -1.508 -21.217 1.00 95.00 214 THR A CA 1
ATOM 1807 C C . THR A 1 214 ? 14.518 -0.355 -22.111 1.00 95.00 214 THR A C 1
ATOM 1809 O O . THR A 1 214 ? 13.833 0.006 -23.064 1.00 95.00 214 THR A O 1
ATOM 1812 N N . VAL A 1 215 ? 15.686 0.230 -21.831 1.00 96.56 215 VAL A N 1
ATOM 1813 C CA . VAL A 1 215 ? 16.251 1.318 -22.647 1.00 96.56 215 VAL A CA 1
ATOM 1814 C C . VAL A 1 215 ? 16.630 0.830 -24.047 1.00 96.56 215 VAL A C 1
ATOM 1816 O O . VAL A 1 215 ? 16.349 1.517 -25.024 1.00 96.56 215 VAL A O 1
ATOM 1819 N N . PHE A 1 216 ? 17.215 -0.360 -24.169 1.00 96.38 216 PHE A N 1
ATOM 1820 C CA . PHE A 1 216 ? 17.580 -0.940 -25.465 1.00 96.38 216 PHE A CA 1
ATOM 1821 C C . PHE A 1 216 ? 16.345 -1.344 -26.288 1.00 96.38 216 PHE A C 1
ATOM 1823 O O . PHE A 1 216 ? 16.294 -1.065 -27.477 1.00 96.38 216 PHE A O 1
ATOM 1830 N N . GLN A 1 217 ? 15.272 -1.822 -25.654 1.00 93.69 217 GLN A N 1
ATOM 1831 C CA . GLN A 1 217 ? 13.987 -2.026 -26.336 1.00 93.69 217 GLN A CA 1
ATOM 1832 C C . GLN A 1 217 ? 13.407 -0.723 -26.907 1.00 93.69 217 GLN A C 1
ATOM 1834 O O . GLN A 1 217 ? 12.800 -0.733 -27.975 1.00 93.69 217 GLN A O 1
ATOM 1839 N N . LYS A 1 218 ? 13.594 0.421 -26.228 1.00 94.81 218 LYS A N 1
ATOM 1840 C CA . LYS A 1 218 ? 13.211 1.726 -26.800 1.00 94.81 218 LYS A CA 1
ATOM 1841 C C . LYS A 1 218 ? 14.023 2.044 -28.054 1.00 94.81 218 LYS A C 1
ATOM 1843 O O . LYS A 1 218 ? 13.458 2.586 -28.995 1.00 94.81 218 LYS A O 1
ATOM 1848 N N . ILE A 1 219 ? 15.315 1.713 -28.067 1.00 94.06 219 ILE A N 1
ATOM 1849 C CA . ILE A 1 219 ? 16.179 1.870 -29.245 1.00 94.06 219 ILE A CA 1
ATOM 1850 C C . ILE A 1 219 ? 15.679 0.983 -30.392 1.00 94.06 219 ILE A C 1
ATOM 1852 O O . ILE A 1 219 ? 15.548 1.470 -31.515 1.00 94.06 219 ILE A O 1
ATOM 1856 N N . ASP A 1 220 ? 15.334 -0.272 -30.100 1.00 92.38 220 ASP A N 1
ATOM 1857 C CA . ASP A 1 220 ? 14.820 -1.216 -31.098 1.00 92.38 220 ASP A CA 1
ATOM 1858 C C . ASP A 1 220 ? 13.488 -0.746 -31.702 1.00 92.38 220 ASP A C 1
ATOM 1860 O O . ASP A 1 220 ? 13.307 -0.766 -32.918 1.00 92.38 220 ASP A O 1
ATOM 1864 N N . ASN A 1 221 ? 12.584 -0.213 -30.873 1.00 92.31 221 ASN A N 1
ATOM 1865 C CA . ASN A 1 221 ? 11.311 0.366 -31.322 1.00 92.31 221 ASN A CA 1
ATOM 1866 C C . ASN A 1 221 ? 11.483 1.592 -32.237 1.00 92.31 221 ASN A C 1
ATOM 1868 O O . ASN A 1 221 ? 10.550 1.960 -32.948 1.00 92.31 221 ASN A O 1
ATOM 1872 N N . LEU A 1 222 ? 12.660 2.226 -32.231 1.00 90.94 222 LEU A N 1
ATOM 1873 C CA . LEU A 1 222 ? 13.030 3.308 -33.148 1.00 90.94 222 LEU A CA 1
ATOM 1874 C C . LEU A 1 222 ? 13.680 2.772 -34.440 1.00 90.94 222 LEU A C 1
ATOM 1876 O O . LEU A 1 222 ? 14.377 3.513 -35.128 1.00 90.94 222 LEU A O 1
ATOM 1880 N N . ASN A 1 223 ? 13.465 1.491 -34.764 1.00 87.44 223 ASN A N 1
ATOM 1881 C CA . ASN A 1 223 ? 14.003 0.779 -35.929 1.00 87.44 223 ASN A CA 1
ATOM 1882 C C . ASN A 1 223 ? 15.537 0.679 -35.966 1.00 87.44 223 ASN A C 1
ATOM 1884 O O . ASN A 1 223 ? 16.131 0.622 -37.043 1.00 87.44 223 ASN A O 1
ATOM 1888 N N . ASN A 1 224 ? 16.191 0.649 -34.804 1.00 86.25 224 ASN A N 1
ATOM 1889 C CA . ASN A 1 224 ? 17.624 0.372 -34.712 1.00 86.25 224 ASN A CA 1
ATOM 1890 C C . ASN A 1 224 ? 17.864 -1.070 -34.250 1.00 86.25 224 ASN A C 1
ATOM 1892 O O . ASN A 1 224 ? 17.010 -1.670 -33.612 1.00 86.25 224 ASN A O 1
ATOM 1896 N N . ILE A 1 225 ? 19.038 -1.628 -34.543 1.00 86.06 225 ILE A N 1
ATOM 1897 C CA . ILE A 1 225 ? 19.443 -2.934 -34.008 1.00 86.06 225 ILE A CA 1
ATOM 1898 C C . ILE A 1 225 ? 20.282 -2.685 -32.762 1.00 86.06 225 ILE A C 1
ATOM 1900 O O . ILE A 1 225 ? 21.340 -2.057 -32.842 1.00 86.06 225 ILE A O 1
ATOM 1904 N N . SER A 1 226 ? 19.835 -3.184 -31.612 1.00 91.88 226 SER A N 1
ATOM 1905 C CA . SER A 1 226 ? 20.572 -3.030 -30.365 1.00 91.88 226 SER A CA 1
ATOM 1906 C C . SER A 1 226 ? 20.724 -4.336 -29.583 1.00 91.88 226 SER A C 1
ATOM 1908 O O . SER A 1 226 ? 19.983 -5.301 -29.758 1.00 91.88 226 SER A O 1
ATOM 1910 N N . ASN A 1 227 ? 21.744 -4.397 -28.725 1.00 94.00 227 ASN A N 1
ATOM 1911 C CA . ASN A 1 227 ? 21.925 -5.502 -27.789 1.00 94.00 227 ASN A CA 1
ATOM 1912 C C . ASN A 1 227 ? 22.337 -4.968 -26.405 1.00 94.00 227 ASN A C 1
ATOM 1914 O O . ASN A 1 227 ? 23.423 -4.388 -26.285 1.00 94.00 227 ASN A O 1
ATOM 1918 N N . PRO A 1 228 ? 21.539 -5.206 -25.343 1.00 95.56 228 PRO A N 1
ATOM 1919 C CA . PRO A 1 228 ? 21.847 -4.777 -23.974 1.00 95.56 228 PRO A CA 1
ATOM 1920 C C . PRO A 1 228 ? 23.250 -5.175 -23.493 1.00 95.56 228 PRO A C 1
ATOM 1922 O O . PRO A 1 228 ? 23.900 -4.437 -22.743 1.00 95.56 228 PRO A O 1
ATOM 1925 N N . ASN A 1 229 ? 23.765 -6.320 -23.957 1.00 95.31 229 ASN A N 1
ATOM 1926 C CA . ASN A 1 229 ? 25.089 -6.813 -23.581 1.00 95.31 229 ASN A CA 1
ATOM 1927 C C . ASN A 1 229 ? 26.224 -5.894 -24.042 1.00 95.31 229 ASN A C 1
ATOM 1929 O O . ASN A 1 229 ? 27.284 -5.882 -23.412 1.00 95.31 229 ASN A O 1
ATOM 1933 N N . TRP A 1 230 ? 26.026 -5.080 -25.082 1.00 95.94 230 TRP A N 1
ATOM 1934 C CA . TRP A 1 230 ? 27.026 -4.097 -25.506 1.00 95.94 230 TRP A CA 1
ATOM 1935 C C . TRP A 1 230 ? 27.303 -3.057 -24.422 1.00 95.94 230 TRP A C 1
ATOM 1937 O O . TRP A 1 230 ? 28.437 -2.603 -24.293 1.00 95.94 230 TRP A O 1
ATOM 1947 N N . PHE A 1 231 ? 26.299 -2.730 -23.605 1.00 96.50 231 PHE A N 1
ATOM 1948 C CA . PHE A 1 231 ? 26.443 -1.843 -22.456 1.00 96.50 231 PHE A CA 1
ATOM 1949 C C . PHE A 1 231 ? 26.846 -2.605 -21.187 1.00 96.50 231 PHE A C 1
ATOM 1951 O O . PHE A 1 231 ? 27.771 -2.193 -20.485 1.00 96.50 231 PHE A O 1
ATOM 1958 N N . LEU A 1 232 ? 26.196 -3.740 -20.900 1.00 94.81 232 LEU A N 1
ATOM 1959 C CA . LEU A 1 232 ? 26.448 -4.522 -19.679 1.00 94.81 232 LEU A CA 1
ATOM 1960 C C . LEU A 1 232 ? 27.875 -5.087 -19.610 1.00 94.81 232 LEU A C 1
ATOM 1962 O O . LEU A 1 232 ? 28.444 -5.175 -18.522 1.00 94.81 232 LEU A O 1
ATOM 1966 N N . SER A 1 233 ? 28.483 -5.408 -20.755 1.00 95.12 233 SER A N 1
ATOM 1967 C CA . SER A 1 233 ? 29.876 -5.880 -20.833 1.00 95.12 233 SER A CA 1
ATOM 1968 C C . SER A 1 233 ? 30.921 -4.786 -20.581 1.00 95.12 233 SER A C 1
ATOM 1970 O O . SER A 1 233 ? 32.098 -5.093 -20.383 1.00 95.12 233 SER A O 1
ATOM 1972 N N . LEU A 1 234 ? 30.533 -3.504 -20.558 1.00 94.62 234 LEU A N 1
ATOM 1973 C CA . LEU A 1 234 ? 31.477 -2.415 -20.325 1.00 94.62 234 LEU A CA 1
ATOM 1974 C C . LEU A 1 234 ? 31.881 -2.343 -18.848 1.00 94.62 234 LEU A C 1
ATOM 1976 O O . LEU A 1 234 ? 31.050 -2.221 -17.939 1.00 94.62 234 LEU A O 1
ATOM 1980 N N . GLY A 1 235 ? 33.195 -2.369 -18.623 1.00 93.19 235 GLY A N 1
ATOM 1981 C CA . GLY A 1 235 ? 33.808 -1.989 -17.355 1.00 93.19 235 GLY A CA 1
ATOM 1982 C C . GLY A 1 235 ? 33.823 -0.470 -17.156 1.00 93.19 235 GLY A C 1
ATOM 1983 O O . GLY A 1 235 ? 33.575 0.307 -18.081 1.00 93.19 235 GLY A O 1
ATOM 1984 N N . ARG A 1 236 ? 34.179 -0.030 -15.945 1.00 93.50 236 ARG A N 1
ATOM 1985 C CA . ARG A 1 236 ? 34.108 1.381 -15.522 1.00 93.50 236 ARG A CA 1
ATOM 1986 C C . ARG A 1 236 ? 34.866 2.325 -16.461 1.00 93.50 236 ARG A C 1
ATOM 1988 O O . ARG A 1 236 ? 34.311 3.330 -16.888 1.00 93.50 236 ARG A O 1
ATOM 1995 N N . PHE A 1 237 ? 36.094 1.975 -16.846 1.00 92.19 237 PHE A N 1
ATOM 1996 C CA . PHE A 1 237 ? 36.902 2.792 -17.759 1.00 92.19 237 PHE A CA 1
ATOM 1997 C C . PHE A 1 237 ? 36.259 2.957 -19.141 1.00 92.19 237 PHE A C 1
ATOM 1999 O O . PHE A 1 237 ? 36.244 4.062 -19.681 1.00 92.19 237 PHE A O 1
ATOM 2006 N N . ARG A 1 238 ? 35.683 1.885 -19.703 1.00 94.81 238 ARG A N 1
ATOM 2007 C CA . ARG A 1 238 ? 35.011 1.945 -21.009 1.00 94.81 238 ARG A CA 1
ATOM 2008 C C . ARG A 1 238 ? 33.694 2.717 -20.946 1.00 94.81 238 ARG A C 1
ATOM 2010 O O . ARG A 1 238 ? 33.385 3.415 -21.899 1.00 94.81 238 ARG A O 1
ATOM 2017 N N . LEU A 1 239 ? 32.965 2.663 -19.828 1.00 95.56 239 LEU A N 1
ATOM 2018 C CA . LEU A 1 239 ? 31.775 3.498 -19.603 1.00 95.56 239 LEU A CA 1
ATOM 2019 C C . LEU A 1 239 ? 32.121 4.989 -19.530 1.00 95.56 239 LEU A C 1
ATOM 2021 O O . LEU A 1 239 ? 31.429 5.814 -20.120 1.00 95.56 239 LEU A O 1
ATOM 2025 N N . ILE A 1 240 ? 33.208 5.338 -18.836 1.00 93.50 240 ILE A N 1
ATOM 2026 C CA . ILE A 1 240 ? 33.694 6.723 -18.782 1.00 93.50 240 ILE A CA 1
ATOM 2027 C C . ILE A 1 240 ? 34.143 7.176 -20.175 1.00 93.50 240 ILE A C 1
ATOM 2029 O O . ILE A 1 240 ? 33.834 8.296 -20.579 1.00 93.50 240 ILE A O 1
ATOM 2033 N N . ARG A 1 241 ? 34.829 6.307 -20.931 1.00 93.81 241 ARG A N 1
ATOM 2034 C CA . ARG A 1 241 ? 35.187 6.588 -22.325 1.00 93.81 241 ARG A CA 1
ATOM 2035 C C . ARG A 1 241 ? 33.940 6.810 -23.177 1.00 93.81 241 ARG A C 1
ATOM 2037 O O . ARG A 1 241 ? 33.851 7.852 -23.801 1.00 93.81 241 ARG A O 1
ATOM 2044 N N . PHE A 1 242 ? 32.959 5.911 -23.123 1.00 96.12 242 PHE A N 1
ATOM 2045 C CA . PHE A 1 242 ? 31.685 6.041 -23.836 1.00 96.12 242 PHE A CA 1
ATOM 2046 C C . PHE A 1 242 ? 31.019 7.389 -23.572 1.00 96.12 242 PHE A C 1
ATOM 2048 O O . PHE A 1 242 ? 30.643 8.095 -24.499 1.00 96.12 242 PHE A O 1
ATOM 2055 N N . TYR A 1 243 ? 30.922 7.772 -22.298 1.00 94.75 243 TYR A N 1
ATOM 2056 C CA . TYR A 1 243 ? 30.351 9.053 -21.905 1.00 94.75 243 TYR A CA 1
ATOM 2057 C C . TYR A 1 243 ? 31.105 10.241 -22.522 1.00 94.75 243 TYR A C 1
ATOM 2059 O O . TYR A 1 243 ? 30.477 11.178 -23.008 1.00 94.75 243 TYR A O 1
ATOM 2067 N N . ARG A 1 244 ? 32.444 10.202 -22.525 1.00 92.56 244 ARG A N 1
ATOM 2068 C CA . ARG A 1 244 ? 33.280 11.251 -23.129 1.00 92.56 244 ARG A CA 1
ATOM 2069 C C . ARG A 1 244 ? 33.121 11.312 -24.647 1.00 92.56 244 ARG A C 1
ATOM 2071 O O . ARG A 1 244 ? 32.960 12.407 -25.169 1.00 92.56 244 ARG A O 1
ATOM 2078 N N . GLU A 1 245 ? 33.106 10.166 -25.326 1.00 93.12 245 GLU A N 1
ATOM 2079 C CA . GLU A 1 245 ? 32.856 10.096 -26.773 1.00 93.12 245 GLU A CA 1
ATOM 2080 C C . GLU A 1 245 ? 31.475 10.671 -27.109 1.00 93.12 245 GLU A C 1
ATOM 2082 O O . GLU A 1 245 ? 31.347 11.475 -28.025 1.00 93.12 245 GLU A O 1
ATOM 2087 N N . LEU A 1 246 ? 30.442 10.338 -26.328 1.00 94.50 246 LEU A N 1
ATOM 2088 C CA . LEU A 1 246 ? 29.090 10.850 -26.548 1.00 94.50 246 LEU A CA 1
ATOM 2089 C C . LEU A 1 246 ? 28.994 12.370 -26.315 1.00 94.50 246 LEU A C 1
ATOM 2091 O O . LEU A 1 246 ? 28.296 13.055 -27.062 1.00 94.50 246 LEU A O 1
ATOM 2095 N N . ILE A 1 247 ? 29.709 12.916 -25.321 1.00 92.62 247 ILE A N 1
ATOM 2096 C CA . ILE A 1 247 ? 29.842 14.374 -25.146 1.00 92.62 247 ILE A CA 1
ATOM 2097 C C . ILE A 1 247 ? 30.491 15.005 -26.367 1.00 92.62 247 ILE A C 1
ATOM 2099 O O . ILE A 1 247 ? 30.008 16.035 -26.840 1.00 92.62 247 ILE A O 1
ATOM 2103 N N . ASP A 1 248 ? 31.587 14.418 -26.8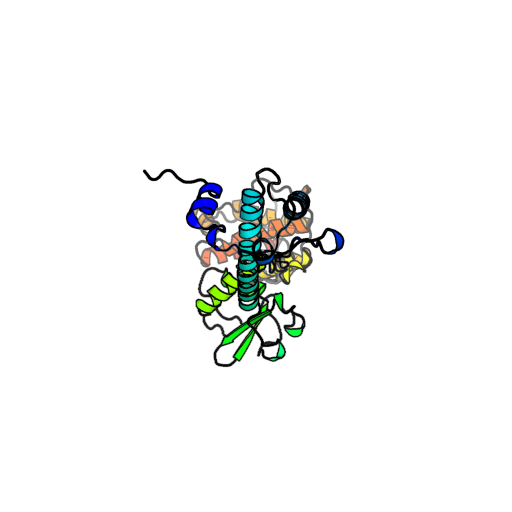36 1.00 90.25 248 ASP A N 1
ATOM 2104 C CA . ASP A 1 248 ? 32.381 14.961 -27.929 1.00 90.25 248 ASP A CA 1
ATOM 2105 C C . ASP A 1 248 ? 31.588 14.968 -29.242 1.00 90.25 248 ASP A C 1
ATOM 2107 O O . ASP A 1 248 ? 31.497 15.986 -29.929 1.00 90.25 248 ASP A O 1
ATOM 2111 N N . ILE A 1 249 ? 30.886 13.867 -29.519 1.00 90.56 249 ILE A N 1
ATOM 2112 C CA . ILE A 1 249 ? 29.941 13.731 -30.630 1.00 90.56 249 ILE A CA 1
ATOM 2113 C C . ILE A 1 249 ? 28.848 14.805 -30.563 1.00 90.56 249 ILE A C 1
ATOM 2115 O O . ILE A 1 249 ? 28.611 15.515 -31.541 1.00 90.56 249 ILE A O 1
ATOM 2119 N N . TRP A 1 250 ? 28.199 14.949 -29.403 1.00 91.62 250 TRP A N 1
ATOM 2120 C CA . TRP A 1 250 ? 27.091 15.889 -29.213 1.00 91.62 250 TRP A CA 1
ATOM 2121 C C . TRP A 1 250 ? 27.525 17.355 -29.285 1.00 91.62 250 TRP A C 1
ATOM 2123 O O . TRP A 1 250 ? 26.793 18.216 -29.784 1.00 91.62 250 TRP A O 1
ATOM 2133 N N . SER A 1 251 ? 28.693 17.667 -28.732 1.00 87.69 251 SER A N 1
ATOM 2134 C CA . SER A 1 251 ? 29.129 19.046 -28.522 1.00 87.69 251 SER A CA 1
ATOM 2135 C C . SER A 1 251 ? 29.933 19.578 -29.700 1.00 87.69 251 SER A C 1
ATOM 2137 O O . SER A 1 251 ? 29.745 20.743 -30.044 1.00 87.69 251 SER A O 1
ATOM 2139 N N . TYR A 1 252 ? 30.753 18.733 -30.333 1.00 85.75 252 TYR A N 1
ATOM 2140 C CA . TYR A 1 252 ? 31.768 19.169 -31.290 1.00 85.75 252 TYR A CA 1
ATOM 2141 C C . TYR A 1 252 ? 31.667 18.462 -32.648 1.00 85.75 252 TYR A C 1
ATOM 2143 O O . TYR A 1 252 ? 31.518 19.150 -33.656 1.00 85.75 252 TYR A O 1
ATOM 2151 N N . ARG A 1 253 ? 31.700 17.120 -32.708 1.00 82.88 253 ARG A N 1
ATOM 2152 C CA . ARG A 1 253 ? 31.916 16.408 -33.991 1.00 82.88 253 ARG A CA 1
ATOM 2153 C C . ARG A 1 253 ? 30.803 16.607 -35.014 1.00 82.88 253 ARG A C 1
ATOM 2155 O O . ARG A 1 253 ? 31.085 16.800 -36.187 1.00 82.88 253 ARG A O 1
ATOM 2162 N N . LEU A 1 254 ? 29.546 16.551 -34.579 1.00 80.00 254 LEU A N 1
ATOM 2163 C CA . LEU A 1 254 ? 28.405 16.561 -35.498 1.00 80.00 254 LEU A CA 1
ATOM 2164 C C . LEU A 1 254 ? 27.930 17.965 -35.895 1.00 80.00 254 LEU A C 1
ATOM 2166 O O . LEU A 1 254 ? 27.006 18.072 -36.692 1.00 80.00 254 LEU A O 1
ATOM 2170 N N . GLN A 1 255 ? 28.496 19.025 -35.298 1.00 84.12 255 GLN A N 1
ATOM 2171 C CA . GLN A 1 255 ? 28.113 20.429 -35.536 1.00 84.12 255 GLN A CA 1
ATOM 2172 C C . GLN A 1 255 ? 26.587 20.671 -35.564 1.00 84.12 255 GLN A C 1
ATOM 2174 O O . GLN A 1 255 ? 26.081 21.500 -36.314 1.00 84.12 255 GLN A O 1
ATOM 2179 N N . ILE A 1 256 ? 25.842 19.939 -34.727 1.00 86.06 256 ILE A N 1
ATOM 2180 C CA . ILE A 1 256 ? 24.374 19.948 -34.738 1.00 86.06 256 ILE A CA 1
ATOM 2181 C C . ILE A 1 256 ? 23.867 21.346 -34.383 1.00 86.06 256 ILE A C 1
ATOM 2183 O O . ILE A 1 256 ? 24.242 21.904 -33.343 1.00 86.06 256 ILE A O 1
ATOM 2187 N N . GLU A 1 257 ? 22.953 21.868 -35.201 1.00 89.19 257 GLU A N 1
ATOM 2188 C CA . GLU A 1 257 ? 22.294 23.141 -34.942 1.00 89.19 257 GLU A CA 1
ATOM 2189 C C . GLU A 1 257 ? 21.593 23.160 -33.580 1.00 89.19 257 GLU A C 1
ATOM 2191 O O . GLU A 1 257 ? 21.028 22.171 -33.100 1.00 89.19 257 GLU A O 1
ATOM 2196 N N . SER A 1 258 ? 21.588 24.336 -32.952 1.00 88.19 258 SER A N 1
ATOM 2197 C CA . SER A 1 258 ? 21.019 24.502 -31.611 1.00 88.19 258 SER A CA 1
ATOM 2198 C C . SER A 1 258 ? 19.533 24.140 -31.546 1.00 88.19 258 SER A C 1
ATOM 2200 O O . SER A 1 258 ? 19.056 23.711 -30.498 1.00 88.19 258 SER A O 1
ATOM 2202 N N . GLU A 1 259 ? 18.794 24.298 -32.644 1.00 90.50 259 GLU A N 1
ATOM 2203 C CA . GLU A 1 259 ? 17.387 23.912 -32.727 1.00 90.50 259 GLU A CA 1
ATOM 2204 C C . GLU A 1 259 ? 17.197 22.395 -32.710 1.00 90.50 259 GLU A C 1
ATOM 2206 O O . GLU A 1 259 ? 16.447 21.882 -31.880 1.00 90.50 259 GLU A O 1
ATOM 2211 N N . ILE A 1 260 ? 17.956 21.665 -33.530 1.00 89.56 260 ILE A N 1
ATOM 2212 C CA . ILE A 1 260 ? 17.929 20.198 -33.552 1.00 89.56 260 ILE A CA 1
ATOM 2213 C C . ILE A 1 260 ? 18.320 19.643 -32.175 1.00 89.56 260 ILE A C 1
ATOM 2215 O O . ILE A 1 260 ? 17.650 18.746 -31.662 1.00 89.56 260 ILE A O 1
ATOM 2219 N N . LYS A 1 261 ? 19.323 20.231 -31.504 1.00 91.31 261 LYS A N 1
ATOM 2220 C CA . LYS A 1 261 ? 19.685 19.846 -30.126 1.00 91.31 261 LYS A CA 1
ATOM 2221 C C . LYS A 1 261 ? 18.516 19.992 -29.148 1.00 91.31 261 LYS A C 1
ATOM 2223 O O . LYS A 1 261 ? 18.320 19.108 -28.314 1.00 91.31 261 LYS A O 1
ATOM 2228 N N . ARG A 1 262 ? 17.735 21.076 -29.240 1.00 92.50 262 ARG A N 1
ATOM 2229 C CA . ARG A 1 262 ? 16.539 21.296 -28.401 1.00 92.50 262 ARG A CA 1
ATOM 2230 C C . ARG A 1 262 ? 15.401 20.337 -28.739 1.00 92.50 262 ARG A C 1
ATOM 2232 O O . ARG A 1 262 ? 14.665 19.959 -27.835 1.00 92.50 262 ARG A O 1
ATOM 2239 N N . ASN A 1 263 ? 15.281 19.923 -29.996 1.00 92.88 263 ASN A N 1
ATOM 2240 C CA . ASN A 1 263 ? 14.262 18.965 -30.418 1.00 92.88 263 ASN A CA 1
ATOM 2241 C C . ASN A 1 263 ? 14.580 17.530 -29.972 1.00 92.88 263 ASN A C 1
ATOM 2243 O O . ASN A 1 263 ? 13.668 16.797 -29.603 1.00 92.88 263 ASN A O 1
ATOM 2247 N N . ILE A 1 264 ? 15.858 17.135 -29.936 1.00 92.00 264 ILE A N 1
ATOM 2248 C CA . ILE A 1 264 ? 16.283 15.831 -29.395 1.00 92.00 264 ILE A CA 1
ATOM 2249 C C . ILE A 1 264 ? 16.251 15.839 -27.856 1.00 92.00 264 ILE A C 1
ATOM 2251 O O . ILE A 1 264 ? 15.762 14.893 -27.245 1.00 92.00 264 ILE A O 1
ATOM 2255 N N . ILE A 1 265 ? 16.754 16.905 -27.217 1.00 91.88 265 ILE A N 1
ATOM 2256 C CA . ILE A 1 265 ? 16.790 17.060 -25.752 1.00 91.88 265 ILE A CA 1
ATOM 2257 C C . ILE A 1 265 ? 16.110 18.381 -25.346 1.00 91.88 265 ILE A C 1
ATOM 2259 O O . ILE A 1 265 ? 16.785 19.396 -25.131 1.00 91.88 265 ILE A O 1
ATOM 2263 N N . PRO A 1 266 ? 14.779 18.413 -25.202 1.00 89.19 266 PRO A N 1
ATOM 2264 C CA . PRO A 1 266 ? 14.078 19.606 -24.747 1.00 89.19 266 PRO A CA 1
ATOM 2265 C C . PRO A 1 266 ? 14.341 19.903 -23.259 1.00 89.19 266 PRO A C 1
ATOM 2267 O O . PRO A 1 266 ? 14.627 18.992 -22.478 1.00 89.19 266 PRO A O 1
ATOM 2270 N N . PRO A 1 267 ? 14.226 21.175 -22.825 1.00 85.75 267 PRO A N 1
ATOM 2271 C CA . PRO A 1 267 ? 13.985 22.374 -23.641 1.00 85.75 267 PRO A CA 1
ATOM 2272 C C . PRO A 1 267 ? 15.271 23.050 -24.157 1.00 85.75 267 PRO A C 1
ATOM 2274 O O . PRO A 1 267 ? 15.210 23.887 -25.053 1.00 85.75 267 PRO A O 1
ATOM 2277 N N . HIS A 1 268 ? 16.441 22.725 -23.594 1.00 86.31 268 HIS A N 1
ATOM 2278 C CA . HIS A 1 268 ? 17.679 23.494 -23.806 1.00 86.31 268 HIS A CA 1
ATOM 2279 C C . HIS A 1 268 ? 18.774 22.769 -24.602 1.00 86.31 268 HIS A C 1
ATOM 2281 O O . HIS A 1 268 ? 19.819 23.364 -24.851 1.00 86.31 268 HIS A O 1
ATOM 2287 N N . GLY A 1 269 ? 18.593 21.500 -24.977 1.00 86.25 269 GLY A N 1
ATOM 2288 C CA . GLY A 1 269 ? 19.606 20.735 -25.715 1.00 86.25 269 GLY A CA 1
ATOM 2289 C C . GLY A 1 269 ? 20.821 20.316 -24.879 1.00 86.25 269 GLY A C 1
ATOM 2290 O O . GLY A 1 269 ? 21.900 20.088 -25.426 1.00 86.25 269 GLY A O 1
ATOM 2291 N N . LYS A 1 270 ? 20.681 20.255 -23.548 1.00 88.38 270 LYS A N 1
ATOM 2292 C CA . LYS A 1 270 ? 21.778 19.975 -22.603 1.00 88.38 270 LYS A CA 1
ATOM 2293 C C . LYS A 1 270 ? 21.534 18.665 -21.842 1.00 88.38 270 LYS A C 1
ATOM 2295 O O . LYS A 1 270 ? 20.916 18.692 -20.779 1.00 88.38 270 LYS A O 1
ATOM 2300 N N . PRO A 1 271 ? 22.000 17.515 -22.362 1.00 86.88 271 PRO A N 1
ATOM 2301 C CA . PRO A 1 271 ? 21.790 16.223 -21.707 1.00 86.88 271 PRO A CA 1
ATOM 2302 C C . PRO A 1 271 ? 22.784 15.948 -20.566 1.00 86.88 271 PRO A C 1
ATOM 2304 O O . PRO A 1 271 ? 22.452 15.200 -19.642 1.00 86.88 271 PRO A O 1
ATOM 2307 N N . PHE A 1 272 ? 23.972 16.563 -20.609 1.00 90.94 272 PHE A N 1
ATOM 2308 C CA . PHE A 1 272 ? 25.082 16.294 -19.689 1.00 90.94 272 PHE A CA 1
ATOM 2309 C C . PHE A 1 272 ? 25.158 17.299 -18.528 1.00 90.94 272 PHE A C 1
ATOM 2311 O O . PHE A 1 272 ? 24.997 18.501 -18.753 1.00 90.94 272 PHE A O 1
ATOM 2318 N N . PRO A 1 273 ? 25.446 16.842 -17.296 1.00 84.19 273 PRO A N 1
ATOM 2319 C CA . PRO A 1 273 ? 25.756 17.728 -16.179 1.00 84.19 273 PRO A CA 1
ATOM 2320 C C . PRO A 1 273 ? 27.173 18.309 -16.297 1.00 84.19 273 PRO A C 1
ATOM 2322 O O . PRO A 1 273 ? 28.058 17.695 -16.890 1.00 84.19 273 PRO A O 1
ATOM 2325 N N . SER A 1 274 ? 27.398 19.470 -15.676 1.00 74.25 274 SER A N 1
ATOM 2326 C CA . SER A 1 274 ? 28.642 20.239 -15.823 1.00 74.25 274 SER A CA 1
ATOM 2327 C C . SER A 1 274 ? 29.905 19.504 -15.360 1.00 74.25 274 SER A C 1
ATOM 2329 O O . SER A 1 274 ? 30.949 19.694 -15.971 1.00 74.25 274 SER A O 1
ATOM 2331 N N . GLN A 1 275 ? 29.840 18.682 -14.303 1.00 72.88 275 GLN A N 1
ATOM 2332 C CA . GLN A 1 275 ? 30.980 17.901 -13.799 1.00 72.88 275 GLN A CA 1
ATOM 2333 C C . GLN A 1 275 ? 30.507 16.596 -13.131 1.00 72.88 275 GLN A C 1
ATOM 2335 O O . GLN A 1 275 ? 30.011 16.626 -12.004 1.00 72.88 275 GLN A O 1
ATOM 2340 N N . PRO A 1 276 ? 30.627 15.433 -13.792 1.00 75.69 276 PRO A N 1
ATOM 2341 C CA . PRO A 1 276 ? 30.376 14.147 -13.149 1.00 75.69 276 PRO A CA 1
ATOM 2342 C C . PRO A 1 276 ? 31.568 13.721 -12.276 1.00 75.69 276 PRO A C 1
ATOM 2344 O O . PRO A 1 276 ? 32.697 13.607 -12.755 1.00 75.69 276 PRO A O 1
ATOM 2347 N N . HIS A 1 277 ? 31.320 13.400 -11.003 1.00 79.94 277 HIS A N 1
ATOM 2348 C CA . HIS A 1 277 ? 32.334 12.866 -10.081 1.00 79.94 277 HIS A CA 1
ATOM 2349 C C . HIS A 1 277 ? 32.633 11.379 -10.343 1.00 79.94 277 HIS A C 1
ATOM 2351 O O . HIS A 1 277 ? 32.499 10.535 -9.461 1.00 79.94 277 HIS A O 1
ATOM 2357 N N . PHE A 1 278 ? 33.054 11.028 -11.562 1.00 84.31 278 PHE A N 1
ATOM 2358 C CA . PHE A 1 278 ? 33.309 9.630 -11.927 1.00 84.31 278 PHE A CA 1
ATOM 2359 C C . PHE A 1 278 ? 34.331 8.944 -11.025 1.00 84.31 278 PHE A C 1
ATOM 2361 O O . PHE A 1 278 ? 34.211 7.742 -10.806 1.00 84.31 278 PHE A O 1
ATOM 2368 N N . ASN A 1 279 ? 35.303 9.684 -10.481 1.00 80.88 279 ASN A N 1
ATOM 2369 C CA . ASN A 1 279 ? 36.365 9.143 -9.630 1.00 80.88 279 ASN A CA 1
ATOM 2370 C C . ASN A 1 279 ? 35.838 8.516 -8.331 1.00 80.88 279 ASN A C 1
ATOM 2372 O O . ASN A 1 279 ? 36.412 7.527 -7.878 1.00 80.88 279 ASN A O 1
ATOM 2376 N N . SER A 1 280 ? 34.733 9.022 -7.780 1.00 84.88 280 SER A N 1
ATOM 2377 C CA . SER A 1 280 ? 34.120 8.491 -6.556 1.00 84.88 280 SER A CA 1
ATOM 2378 C C . SER A 1 280 ? 33.030 7.448 -6.816 1.00 84.88 280 SER A C 1
ATOM 2380 O O . SER A 1 280 ? 32.594 6.795 -5.878 1.00 84.88 280 SER A O 1
ATOM 2382 N N . MET A 1 281 ? 32.586 7.279 -8.066 1.00 89.19 281 MET A N 1
ATOM 2383 C CA . MET A 1 281 ? 31.504 6.353 -8.412 1.00 89.19 281 MET A CA 1
ATOM 2384 C C . MET A 1 281 ? 32.007 4.916 -8.585 1.00 89.19 281 MET A C 1
ATOM 2386 O O . MET A 1 281 ? 32.970 4.658 -9.312 1.00 89.19 281 MET A O 1
ATOM 2390 N N . SER A 1 282 ? 31.289 3.963 -7.999 1.00 92.38 282 SER A N 1
ATOM 2391 C CA . SER A 1 282 ? 31.407 2.531 -8.283 1.00 92.38 282 SER A CA 1
ATOM 2392 C C . SER A 1 282 ? 31.009 2.199 -9.731 1.00 92.38 282 SER A C 1
ATOM 2394 O O . SER A 1 282 ? 30.435 3.019 -10.454 1.00 92.38 282 SER A O 1
ATOM 2396 N N . LEU A 1 283 ? 31.287 0.970 -10.184 1.00 91.38 283 LEU A N 1
ATOM 2397 C CA . LEU A 1 283 ? 30.839 0.494 -11.501 1.00 91.38 283 LEU A CA 1
ATOM 2398 C C . LEU A 1 283 ? 29.311 0.559 -11.634 1.00 91.38 283 LEU A C 1
ATOM 2400 O O . LEU A 1 283 ? 28.804 0.988 -12.669 1.00 91.38 283 LEU A O 1
ATOM 2404 N N . PHE A 1 284 ? 28.595 0.159 -10.583 1.00 92.56 284 PHE A N 1
ATOM 2405 C CA . PHE A 1 284 ? 27.138 0.190 -10.538 1.00 92.56 284 PHE A CA 1
ATOM 2406 C C . PHE A 1 284 ? 26.598 1.619 -10.687 1.00 92.56 284 PHE A C 1
ATOM 2408 O O . PHE A 1 284 ? 25.773 1.884 -11.562 1.00 92.56 284 PHE A O 1
ATOM 2415 N N . GLU A 1 285 ? 27.123 2.566 -9.906 1.00 92.06 285 GLU A N 1
ATOM 2416 C CA . GLU A 1 285 ? 26.728 3.979 -9.987 1.00 92.06 285 GLU A CA 1
ATOM 2417 C C . GLU A 1 285 ? 27.086 4.594 -11.340 1.00 92.06 285 GLU A C 1
ATOM 2419 O O . GLU A 1 285 ? 26.275 5.311 -11.924 1.00 92.06 285 GLU A O 1
ATOM 2424 N N . THR A 1 286 ? 28.261 4.257 -11.883 1.00 93.25 286 THR A N 1
ATOM 2425 C CA . THR A 1 286 ? 28.690 4.707 -13.214 1.00 93.25 286 THR A CA 1
ATOM 2426 C C . THR A 1 286 ? 27.728 4.202 -14.290 1.00 93.25 286 THR A C 1
ATOM 2428 O O . THR A 1 286 ? 27.303 4.981 -15.140 1.00 93.25 286 THR A O 1
ATOM 2431 N N . ARG A 1 287 ? 27.330 2.922 -14.246 1.00 95.19 287 ARG A N 1
ATOM 2432 C CA . ARG A 1 287 ? 26.341 2.361 -15.178 1.00 95.19 287 ARG A CA 1
ATOM 2433 C C . ARG A 1 287 ? 25.001 3.067 -15.058 1.00 95.19 287 ARG A C 1
ATOM 2435 O O . ARG A 1 287 ? 24.462 3.491 -16.071 1.00 95.19 287 ARG A O 1
ATOM 2442 N N . LYS A 1 288 ? 24.488 3.240 -13.840 1.00 94.38 288 LYS A N 1
ATOM 2443 C CA . LYS A 1 288 ? 23.209 3.919 -13.602 1.00 94.38 288 LYS A CA 1
ATOM 2444 C C . LYS A 1 288 ? 23.228 5.360 -14.119 1.00 94.38 288 LYS A C 1
ATOM 2446 O O . LYS A 1 288 ? 22.290 5.791 -14.786 1.00 94.38 288 LYS A O 1
ATOM 2451 N N . PHE A 1 289 ? 24.314 6.085 -13.859 1.00 94.25 289 PHE A N 1
ATOM 2452 C CA . PHE A 1 289 ? 24.505 7.446 -14.344 1.00 94.25 289 PHE A CA 1
ATOM 2453 C C . PHE A 1 289 ? 24.529 7.503 -15.875 1.00 94.25 289 PHE A C 1
ATOM 2455 O O . PHE A 1 289 ? 23.740 8.236 -16.468 1.00 94.25 289 PHE A O 1
ATOM 2462 N N . VAL A 1 290 ? 25.375 6.701 -16.526 1.00 95.81 290 VAL A N 1
ATOM 2463 C CA . VAL A 1 290 ? 25.492 6.693 -17.992 1.00 95.81 290 VAL A CA 1
ATOM 2464 C C . VAL A 1 290 ? 24.189 6.230 -18.651 1.00 95.81 290 VAL A C 1
ATOM 2466 O O . VAL A 1 290 ? 23.747 6.853 -19.612 1.00 95.81 290 VAL A O 1
ATOM 2469 N N . LEU A 1 291 ? 23.520 5.211 -18.104 1.00 96.50 291 LEU A N 1
ATOM 2470 C CA . LEU A 1 291 ? 22.227 4.739 -18.601 1.00 96.50 291 LEU A CA 1
ATOM 2471 C C . LEU A 1 291 ? 21.161 5.837 -18.540 1.00 96.50 291 LEU A C 1
ATOM 2473 O O . LEU A 1 291 ? 20.391 5.988 -19.481 1.00 96.50 291 LEU A O 1
ATOM 2477 N N . SER A 1 292 ? 21.154 6.655 -17.481 1.00 95.44 292 SER A N 1
ATOM 2478 C CA . SER A 1 292 ? 20.229 7.793 -17.380 1.00 95.44 292 SER A CA 1
ATOM 2479 C C . SER A 1 292 ? 20.451 8.845 -18.470 1.00 95.44 292 SER A C 1
ATOM 2481 O O . SER A 1 292 ? 19.515 9.537 -18.860 1.00 95.44 292 SER A O 1
ATOM 2483 N N . ILE A 1 293 ? 21.682 8.977 -18.972 1.00 95.31 293 ILE A N 1
ATOM 2484 C CA . ILE A 1 293 ? 21.983 9.851 -20.105 1.00 95.31 293 ILE A CA 1
ATOM 2485 C C . ILE A 1 293 ? 21.453 9.217 -21.387 1.00 95.31 293 ILE A C 1
ATOM 2487 O O . ILE A 1 293 ? 20.733 9.888 -22.119 1.00 95.31 293 ILE A O 1
ATOM 2491 N N . ILE A 1 294 ? 21.730 7.931 -21.618 1.00 96.25 294 ILE A N 1
ATOM 2492 C CA . ILE A 1 294 ? 21.216 7.193 -22.782 1.00 96.25 294 ILE A CA 1
ATOM 2493 C C . ILE A 1 294 ? 19.686 7.290 -22.854 1.00 96.25 294 ILE A C 1
ATOM 2495 O O . ILE A 1 294 ? 19.143 7.638 -23.900 1.00 96.25 294 ILE A O 1
ATOM 2499 N N . ASP A 1 295 ? 18.995 7.059 -21.736 1.00 96.12 295 ASP A N 1
ATOM 2500 C CA . ASP A 1 295 ? 17.533 7.086 -21.687 1.00 96.12 295 ASP A CA 1
ATOM 2501 C C . ASP A 1 295 ? 16.953 8.450 -22.100 1.00 96.12 295 ASP A C 1
ATOM 2503 O O . ASP A 1 295 ? 15.945 8.510 -22.805 1.00 96.12 295 ASP A O 1
ATOM 2507 N N . LYS A 1 296 ? 17.625 9.556 -21.740 1.00 94.62 296 LYS A N 1
ATOM 2508 C CA . LYS A 1 296 ? 17.227 10.906 -22.173 1.00 94.62 296 LYS A CA 1
ATOM 2509 C C . LYS A 1 296 ? 17.314 11.067 -23.688 1.00 94.62 296 LYS A C 1
ATOM 2511 O O . LYS A 1 296 ? 16.394 11.631 -24.270 1.00 94.62 296 LYS A O 1
ATOM 2516 N N . PHE A 1 297 ? 18.386 10.577 -24.315 1.00 94.62 297 PHE A N 1
ATOM 2517 C CA . PHE A 1 297 ? 18.574 10.662 -25.769 1.00 94.62 297 PHE A CA 1
ATOM 2518 C C . PHE A 1 297 ? 17.490 9.912 -26.545 1.00 94.62 297 PHE A C 1
ATOM 2520 O O . PHE A 1 297 ? 17.049 10.393 -27.584 1.00 94.62 297 PHE A O 1
ATOM 2527 N N . VAL A 1 298 ? 17.034 8.770 -26.030 1.00 95.50 298 VAL A N 1
ATOM 2528 C CA . VAL A 1 298 ? 16.068 7.910 -26.735 1.00 95.50 298 VAL A CA 1
ATOM 2529 C C . VAL A 1 298 ? 14.611 8.226 -26.386 1.00 95.50 298 VAL A C 1
ATOM 2531 O O . VAL A 1 298 ? 13.713 7.885 -27.150 1.00 95.50 298 VAL A O 1
ATOM 2534 N N . SER A 1 299 ? 14.352 8.882 -25.248 1.00 93.88 299 SER A N 1
ATOM 2535 C CA . SER A 1 299 ? 12.984 9.108 -24.753 1.00 93.88 299 SER A CA 1
ATOM 2536 C C . SER A 1 299 ? 12.485 10.546 -24.904 1.00 93.88 299 SER A C 1
ATOM 2538 O O . SER A 1 299 ? 11.284 10.739 -25.089 1.00 93.88 299 SER A O 1
ATOM 2540 N N . ASN A 1 300 ? 13.358 11.557 -24.813 1.00 91.25 300 ASN A N 1
ATOM 2541 C CA . ASN A 1 300 ? 12.914 12.945 -24.610 1.00 91.25 300 ASN A CA 1
ATOM 2542 C C . ASN A 1 300 ? 12.623 13.727 -25.897 1.00 91.25 300 ASN A C 1
ATOM 2544 O O . ASN A 1 300 ? 12.112 14.842 -25.799 1.00 91.25 300 ASN A O 1
ATOM 2548 N N . GLY A 1 301 ? 12.944 13.185 -27.073 1.00 91.38 301 GLY A N 1
ATOM 2549 C CA . GLY A 1 301 ? 12.750 13.888 -28.341 1.00 91.38 301 GLY A CA 1
ATOM 2550 C C . GLY A 1 301 ? 11.297 14.326 -28.560 1.00 91.38 301 GLY A C 1
ATOM 2551 O O . GLY A 1 301 ? 10.364 13.591 -28.229 1.00 91.38 301 GLY A O 1
ATOM 2552 N N . THR A 1 302 ? 11.103 15.515 -29.136 1.00 91.38 302 THR A N 1
ATOM 2553 C CA . THR A 1 302 ? 9.774 16.109 -29.388 1.00 91.38 302 THR A CA 1
ATOM 2554 C C . THR A 1 302 ? 8.938 15.314 -30.395 1.00 91.38 302 THR A C 1
ATOM 2556 O O . THR A 1 302 ? 7.712 15.378 -30.359 1.00 91.38 302 THR A O 1
ATOM 2559 N N . ALA A 1 303 ? 9.597 14.535 -31.254 1.00 91.00 303 ALA A N 1
ATOM 2560 C CA . ALA A 1 303 ? 9.000 13.605 -32.203 1.00 91.00 303 ALA A CA 1
ATOM 2561 C C . ALA A 1 303 ? 9.908 12.376 -32.399 1.00 91.00 303 ALA A C 1
ATOM 2563 O O . ALA A 1 303 ? 11.085 12.383 -32.019 1.00 91.00 303 ALA A O 1
ATOM 2564 N N . ASP A 1 304 ? 9.364 11.302 -32.973 1.00 89.38 304 ASP A N 1
ATOM 2565 C CA . ASP A 1 304 ? 10.059 10.010 -33.062 1.00 89.38 304 ASP A CA 1
ATOM 2566 C C . ASP A 1 304 ? 11.287 10.042 -33.983 1.00 89.38 304 ASP A C 1
ATOM 2568 O O . ASP A 1 304 ? 12.260 9.332 -33.733 1.00 89.38 304 ASP A O 1
ATOM 2572 N N . ASN A 1 305 ? 11.316 10.928 -34.981 1.00 92.31 305 ASN A N 1
ATOM 2573 C CA . ASN A 1 305 ? 12.509 11.192 -35.790 1.00 92.31 305 ASN A CA 1
ATOM 2574 C C . ASN A 1 305 ? 13.671 11.742 -34.939 1.00 92.31 305 ASN A C 1
ATOM 2576 O O . ASN A 1 305 ? 14.807 11.294 -35.083 1.00 92.31 305 ASN A O 1
ATOM 2580 N N . TYR A 1 306 ? 13.399 12.659 -34.005 1.00 94.00 306 TYR A N 1
ATOM 2581 C CA . TYR A 1 306 ? 14.418 13.209 -33.108 1.00 94.00 306 TYR A CA 1
ATOM 2582 C C . TYR A 1 306 ? 14.878 12.193 -32.062 1.00 94.00 306 TYR A C 1
ATOM 2584 O O . TYR A 1 306 ? 16.064 12.147 -31.739 1.00 94.00 306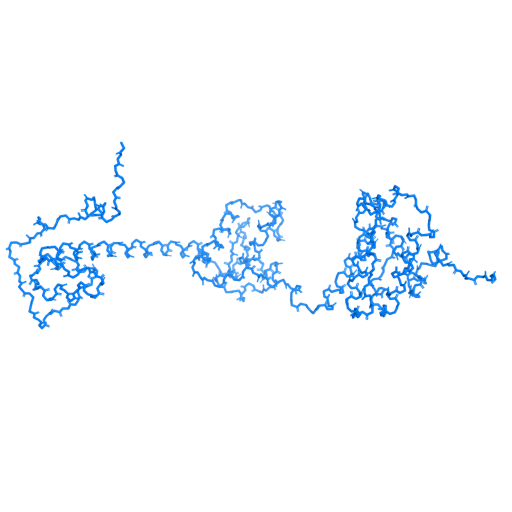 TYR A O 1
ATOM 2592 N N . LYS A 1 307 ? 13.976 11.332 -31.573 1.00 93.56 307 LYS A N 1
ATOM 2593 C CA . LYS A 1 307 ? 14.354 10.196 -30.716 1.00 93.56 307 LYS A CA 1
ATOM 2594 C C . LYS A 1 307 ? 15.244 9.206 -31.463 1.00 93.56 307 LYS A C 1
ATOM 2596 O O . LYS A 1 307 ? 16.257 8.772 -30.923 1.00 93.56 307 LYS A O 1
ATOM 2601 N N . SER A 1 308 ? 14.904 8.900 -32.716 1.00 93.38 308 SER A N 1
ATOM 2602 C CA . SER A 1 308 ? 15.700 8.027 -33.589 1.00 93.38 308 SER A CA 1
ATOM 2603 C C . SER A 1 308 ? 17.099 8.601 -33.813 1.00 93.38 308 SER A C 1
ATOM 2605 O O . SER A 1 308 ? 18.086 7.880 -33.709 1.00 93.38 308 SER A O 1
ATOM 2607 N N . LEU A 1 309 ? 17.203 9.916 -34.021 1.00 92.81 309 LEU A N 1
ATOM 2608 C CA . LEU A 1 309 ? 18.483 10.611 -34.148 1.00 92.81 309 LEU A CA 1
ATOM 2609 C C . LEU A 1 309 ? 19.298 10.576 -32.841 1.00 92.81 309 LEU A C 1
ATOM 2611 O O . LEU A 1 309 ? 20.506 10.351 -32.863 1.00 92.81 309 LEU A O 1
ATOM 2615 N N . GLY A 1 310 ? 18.643 10.725 -31.686 1.00 93.88 310 GLY A N 1
ATOM 2616 C CA . GLY A 1 310 ? 19.284 10.548 -30.383 1.00 93.88 310 GLY A CA 1
ATOM 2617 C C . GLY A 1 310 ? 19.799 9.121 -30.158 1.00 93.88 310 GLY A C 1
ATOM 2618 O O . GLY A 1 310 ? 20.932 8.942 -29.705 1.00 93.88 310 GLY A O 1
ATOM 2619 N N . ALA A 1 311 ? 19.008 8.109 -30.527 1.00 95.38 311 ALA A N 1
ATOM 2620 C CA . ALA A 1 311 ? 19.410 6.703 -30.490 1.00 95.38 311 ALA A CA 1
ATOM 2621 C C . ALA A 1 311 ? 20.613 6.431 -31.405 1.00 95.38 311 ALA A C 1
ATOM 2623 O O . ALA A 1 311 ? 21.561 5.764 -30.993 1.00 95.38 311 ALA A O 1
ATOM 2624 N N . TYR A 1 312 ? 20.621 7.022 -32.600 1.00 93.69 312 TYR A N 1
ATOM 2625 C CA . TYR A 1 312 ? 21.723 6.927 -33.552 1.00 93.69 312 TYR A CA 1
ATOM 2626 C C . TYR A 1 312 ? 23.050 7.424 -32.960 1.00 93.69 312 TYR A C 1
ATOM 2628 O O . TYR A 1 312 ? 24.070 6.747 -33.061 1.00 93.69 312 TYR A O 1
ATOM 2636 N N . TYR A 1 313 ? 23.041 8.565 -32.262 1.00 94.44 313 TYR A N 1
ATOM 2637 C CA . TYR A 1 313 ? 24.242 9.102 -31.607 1.00 94.44 313 TYR A CA 1
ATOM 2638 C C . TYR A 1 313 ? 24.731 8.230 -30.453 1.00 94.44 313 TYR A C 1
ATOM 2640 O O . TYR A 1 313 ? 25.935 8.032 -30.293 1.00 94.44 313 TYR A O 1
ATOM 2648 N N . VAL A 1 314 ? 23.805 7.681 -29.663 1.00 96.19 314 VAL A N 1
ATOM 2649 C CA . VAL A 1 314 ? 24.130 6.723 -28.600 1.00 96.19 314 VAL A CA 1
ATOM 2650 C C . VAL A 1 314 ? 24.807 5.487 -29.187 1.00 96.19 314 VAL A C 1
ATOM 2652 O O . VAL A 1 314 ? 25.856 5.078 -28.689 1.00 96.19 314 VAL A O 1
ATOM 2655 N N . LEU A 1 315 ? 24.232 4.898 -30.239 1.00 95.62 315 LEU A N 1
ATOM 2656 C CA . LEU A 1 315 ? 24.782 3.706 -30.881 1.00 95.62 315 LEU A CA 1
ATOM 2657 C C . LEU A 1 315 ? 26.134 3.999 -31.537 1.00 95.62 315 LEU A C 1
ATOM 2659 O O . LEU A 1 315 ? 27.063 3.218 -31.351 1.00 95.62 315 LEU A O 1
ATOM 2663 N N . GLY A 1 316 ? 26.288 5.151 -32.195 1.00 93.69 316 GLY A N 1
ATOM 2664 C CA . GLY A 1 316 ? 27.561 5.597 -32.766 1.00 93.69 316 GLY A CA 1
ATOM 2665 C C . GLY A 1 316 ? 28.667 5.754 -31.721 1.00 93.69 316 GLY A C 1
ATOM 2666 O O . GLY A 1 316 ? 29.791 5.314 -31.932 1.00 93.69 316 GLY A O 1
ATOM 2667 N N . ALA A 1 317 ? 28.363 6.291 -30.536 1.00 94.94 317 ALA A N 1
ATOM 2668 C CA . ALA A 1 317 ? 29.347 6.333 -29.44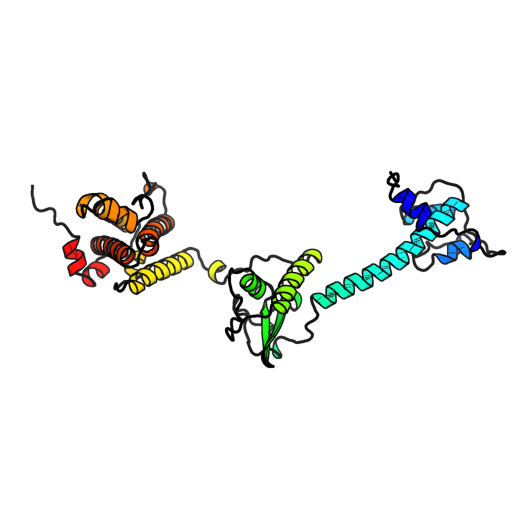9 1.00 94.94 317 ALA A CA 1
ATOM 2669 C C . ALA A 1 317 ? 29.641 4.932 -28.874 1.00 94.94 317 ALA A C 1
ATOM 2671 O O . ALA A 1 317 ? 30.746 4.665 -28.394 1.00 94.94 317 ALA A O 1
ATOM 2672 N N . LEU A 1 318 ? 28.658 4.027 -28.904 1.00 95.44 318 LEU A N 1
ATOM 2673 C CA . LEU A 1 318 ? 28.782 2.675 -28.362 1.00 95.44 318 LEU A CA 1
ATOM 2674 C C . LEU A 1 318 ? 29.684 1.793 -29.229 1.00 95.44 318 LEU A C 1
ATOM 2676 O O . LEU A 1 318 ? 30.479 1.027 -28.680 1.00 95.44 318 LEU A O 1
ATOM 2680 N N . THR A 1 319 ? 29.614 1.931 -30.556 1.00 95.38 319 THR A N 1
ATOM 2681 C CA . THR A 1 319 ? 30.498 1.210 -31.485 1.00 95.38 319 THR A CA 1
ATOM 2682 C C . THR A 1 319 ? 31.970 1.573 -31.267 1.00 95.38 319 THR A C 1
ATOM 2684 O O . THR A 1 319 ? 32.826 0.699 -31.347 1.00 95.38 319 THR A O 1
ATOM 2687 N N . ILE A 1 320 ? 32.292 2.812 -30.872 1.00 93.19 320 ILE A N 1
ATOM 2688 C CA . ILE A 1 320 ? 33.678 3.233 -30.578 1.00 93.19 320 ILE A CA 1
ATOM 2689 C C . ILE A 1 320 ? 34.283 2.468 -29.385 1.00 93.19 320 ILE A C 1
ATOM 2691 O O . ILE A 1 320 ? 35.494 2.238 -29.329 1.00 93.19 320 ILE A O 1
ATOM 2695 N N . VAL A 1 321 ? 33.466 2.079 -28.402 1.00 94.50 321 VAL A N 1
ATOM 2696 C CA . VAL A 1 321 ? 33.948 1.492 -27.136 1.00 94.50 321 VAL A CA 1
ATOM 2697 C C . VAL A 1 321 ? 33.669 -0.003 -26.983 1.00 94.50 321 VAL A C 1
ATOM 2699 O O . VAL A 1 321 ? 34.198 -0.631 -26.056 1.00 94.50 321 VAL A O 1
ATOM 2702 N N . ASN A 1 322 ? 32.836 -0.576 -27.853 1.00 95.38 322 ASN A N 1
ATOM 2703 C CA . ASN A 1 322 ? 32.438 -1.975 -27.819 1.00 95.38 322 ASN A CA 1
ATOM 2704 C C . ASN A 1 322 ? 32.645 -2.637 -29.190 1.00 95.38 322 ASN A C 1
ATOM 2706 O O . ASN A 1 322 ? 31.946 -2.330 -30.151 1.00 95.38 322 ASN A O 1
ATOM 2710 N N . GLN A 1 323 ? 33.568 -3.600 -29.255 1.00 93.00 323 GLN A N 1
ATOM 2711 C CA . GLN A 1 323 ? 33.904 -4.315 -30.492 1.00 93.00 323 GLN A CA 1
ATOM 2712 C C . GLN A 1 323 ? 32.711 -5.077 -31.081 1.00 93.00 323 GLN A C 1
ATOM 2714 O O . GLN A 1 323 ? 32.501 -5.033 -32.286 1.00 93.00 323 GLN A O 1
ATOM 2719 N N . ASN A 1 324 ? 31.886 -5.720 -30.249 1.00 94.00 324 ASN A N 1
ATOM 2720 C CA . ASN A 1 324 ? 30.720 -6.464 -30.735 1.00 94.00 324 ASN A CA 1
ATOM 2721 C C . ASN A 1 324 ? 29.672 -5.527 -31.347 1.00 94.00 324 ASN A C 1
ATOM 2723 O O . ASN A 1 324 ? 29.053 -5.878 -32.351 1.00 94.00 324 ASN A O 1
ATOM 2727 N N . ALA A 1 325 ? 29.495 -4.331 -30.775 1.00 92.94 325 ALA A N 1
ATOM 2728 C CA . ALA A 1 325 ? 28.645 -3.302 -31.368 1.00 92.94 325 ALA A CA 1
ATOM 2729 C C . ALA A 1 325 ? 29.217 -2.817 -32.711 1.00 92.94 325 ALA A C 1
ATOM 2731 O O . ALA A 1 325 ? 28.472 -2.727 -33.683 1.00 92.94 325 ALA A O 1
ATOM 2732 N N . ALA A 1 326 ? 30.532 -2.573 -32.791 1.00 92.81 326 ALA A N 1
ATOM 2733 C CA . ALA A 1 326 ? 31.199 -2.167 -34.031 1.00 92.81 326 ALA A CA 1
ATOM 2734 C C . ALA A 1 326 ? 31.066 -3.216 -35.145 1.00 92.81 326 ALA A C 1
ATOM 2736 O O . ALA A 1 326 ? 30.730 -2.867 -36.269 1.00 92.81 326 ALA A O 1
ATOM 2737 N N . TYR A 1 327 ? 31.252 -4.502 -34.834 1.00 92.88 327 TYR A N 1
ATOM 2738 C CA . TYR A 1 327 ? 31.069 -5.581 -35.810 1.00 92.88 327 TYR A CA 1
ATOM 2739 C C . TYR A 1 327 ? 29.617 -5.736 -36.265 1.00 92.88 327 TYR A C 1
ATOM 2741 O O . TYR A 1 327 ? 29.374 -6.102 -37.411 1.00 92.88 327 TYR A O 1
ATOM 2749 N N . SER A 1 328 ? 28.654 -5.448 -35.386 1.00 91.88 328 SER A N 1
ATOM 2750 C CA . SER A 1 328 ? 27.228 -5.519 -35.727 1.00 91.88 328 SER A CA 1
ATOM 2751 C C . SER A 1 328 ? 26.776 -4.334 -36.586 1.00 91.88 328 SER A C 1
ATOM 2753 O O . SER A 1 328 ? 25.828 -4.465 -37.356 1.00 91.88 328 SER A O 1
ATOM 2755 N N . MET A 1 329 ? 27.443 -3.179 -36.468 1.00 91.56 329 MET A N 1
ATOM 2756 C CA . MET A 1 329 ? 27.146 -1.965 -37.238 1.00 91.56 329 MET A CA 1
ATOM 2757 C C . MET A 1 329 ? 28.435 -1.298 -37.766 1.00 91.56 329 MET A C 1
ATOM 2759 O O . MET A 1 329 ? 28.791 -0.208 -37.302 1.00 91.56 329 MET A O 1
ATOM 2763 N N . PRO A 1 330 ? 29.138 -1.907 -38.744 1.00 91.50 330 PRO A N 1
ATOM 2764 C CA . PRO A 1 330 ? 30.425 -1.391 -39.227 1.00 91.50 330 PRO A CA 1
ATOM 2765 C C . PRO A 1 330 ? 30.317 0.001 -39.856 1.00 91.50 330 PRO A C 1
ATOM 2767 O O . PRO A 1 330 ? 31.106 0.883 -39.545 1.00 91.50 330 PRO A O 1
ATOM 2770 N N . TRP A 1 331 ? 29.270 0.234 -40.650 1.00 89.88 331 TRP A N 1
ATOM 2771 C CA . TRP A 1 331 ? 28.984 1.526 -41.284 1.00 89.88 331 TRP A CA 1
ATOM 2772 C C . TRP A 1 331 ? 28.795 2.659 -40.261 1.00 89.88 331 TRP A C 1
ATOM 2774 O O . TRP A 1 331 ? 29.219 3.797 -40.473 1.00 89.88 331 TRP A O 1
ATOM 2784 N N . LEU A 1 332 ? 28.181 2.342 -39.116 1.00 90.56 332 LEU A N 1
ATOM 2785 C CA . LEU A 1 332 ? 27.979 3.292 -38.032 1.00 90.56 332 LEU A CA 1
ATOM 2786 C C . LEU A 1 332 ? 29.289 3.549 -37.290 1.00 90.56 332 LEU A C 1
ATOM 2788 O O . LEU A 1 332 ? 29.576 4.680 -36.919 1.00 90.56 332 LEU A O 1
ATOM 2792 N N . PHE A 1 333 ? 30.103 2.515 -37.085 1.00 91.62 333 PHE A N 1
ATOM 2793 C CA . PHE A 1 333 ? 31.448 2.688 -36.549 1.00 91.62 333 PHE A CA 1
ATOM 2794 C C . PHE A 1 333 ? 32.288 3.603 -37.446 1.00 91.62 333 PHE A C 1
ATOM 2796 O O . PHE A 1 333 ? 32.812 4.594 -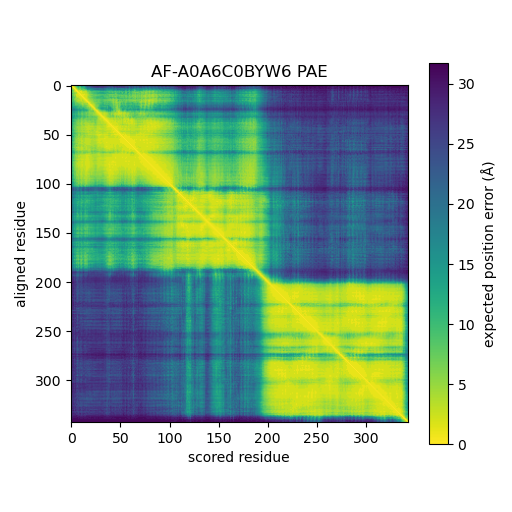36.953 1.00 91.62 333 PHE A O 1
ATOM 2803 N N . GLU A 1 334 ? 32.348 3.340 -38.750 1.00 88.69 334 GLU A N 1
ATOM 2804 C CA . GLU A 1 334 ? 33.100 4.148 -39.720 1.00 88.69 334 GLU A CA 1
ATOM 2805 C C . GLU A 1 334 ? 32.648 5.613 -39.745 1.00 88.69 334 GLU A C 1
ATOM 2807 O O . GLU A 1 334 ? 33.477 6.513 -39.829 1.00 88.69 334 GLU A O 1
ATOM 2812 N N . SER A 1 335 ? 31.345 5.866 -39.591 1.00 86.88 335 SER A N 1
ATOM 2813 C CA . SER A 1 335 ? 30.790 7.226 -39.577 1.00 86.88 335 SER A CA 1
ATOM 2814 C C . SER A 1 335 ? 31.203 8.054 -38.348 1.00 86.88 335 SER A C 1
ATOM 2816 O O . SER A 1 335 ? 31.173 9.282 -38.397 1.00 86.88 335 SER A O 1
ATOM 2818 N N . PHE A 1 336 ? 31.549 7.406 -37.231 1.00 86.44 336 PHE A N 1
ATOM 2819 C CA . PHE A 1 336 ? 31.849 8.072 -35.952 1.00 86.44 336 PHE A CA 1
ATOM 2820 C C . PHE A 1 336 ? 33.305 7.910 -35.497 1.00 86.44 336 PHE A C 1
ATOM 2822 O O . PHE A 1 336 ? 33.781 8.678 -34.649 1.00 86.44 336 PHE A O 1
ATOM 2829 N N . TYR A 1 337 ? 34.005 6.914 -36.033 1.00 82.69 337 TYR A N 1
ATOM 2830 C CA . TYR A 1 337 ? 35.401 6.634 -35.753 1.00 82.69 337 TYR A CA 1
ATOM 2831 C C . TYR A 1 337 ? 36.297 7.573 -36.558 1.00 82.69 337 TYR A C 1
ATOM 2833 O O . TYR A 1 337 ? 36.293 7.566 -37.784 1.00 82.69 337 TYR A O 1
ATOM 2841 N N . TYR A 1 338 ? 37.112 8.357 -35.856 1.00 71.06 338 TYR A N 1
ATOM 2842 C CA . TYR A 1 338 ? 38.154 9.170 -36.468 1.00 71.06 338 TYR A CA 1
ATOM 2843 C C . TYR A 1 338 ? 39.513 8.571 -36.106 1.00 71.06 338 TYR A C 1
ATOM 2845 O O . TYR A 1 338 ? 39.849 8.458 -34.925 1.00 71.06 338 TYR A O 1
ATOM 2853 N N . SER A 1 339 ? 40.294 8.173 -37.110 1.00 54.03 339 SER A N 1
ATOM 2854 C CA . SER A 1 339 ? 41.692 7.798 -36.900 1.00 54.03 339 SER A CA 1
ATOM 2855 C C . SER A 1 339 ? 42.506 9.086 -36.751 1.00 54.03 339 SER A C 1
ATOM 2857 O O . SER A 1 339 ? 42.431 9.931 -37.646 1.00 54.03 339 SER A O 1
ATOM 2859 N N . PRO A 1 340 ? 43.270 9.295 -35.664 1.00 47.66 340 PRO A N 1
ATOM 2860 C CA . PRO A 1 340 ? 44.218 10.397 -35.605 1.00 47.66 340 PRO A CA 1
ATOM 2861 C C . PRO A 1 340 ? 45.363 10.100 -36.585 1.00 47.66 340 PRO A C 1
ATOM 2863 O O . PRO A 1 340 ? 46.401 9.562 -36.209 1.00 47.66 340 PRO A O 1
ATOM 2866 N N . MET A 1 341 ? 45.165 10.403 -37.868 1.00 38.91 341 MET A N 1
ATOM 2867 C CA . MET A 1 341 ? 46.259 10.481 -38.825 1.00 38.91 341 MET A CA 1
ATOM 2868 C C . MET A 1 341 ? 46.953 11.833 -38.669 1.00 38.91 341 MET A C 1
ATOM 2870 O O . MET A 1 341 ? 46.370 12.868 -38.967 1.00 38.91 341 MET A O 1
ATOM 2874 N N . GLN A 1 342 ? 48.180 11.754 -38.146 1.00 41.72 342 GLN A N 1
ATOM 2875 C CA . GLN A 1 342 ? 49.334 12.627 -38.384 1.00 41.72 342 GLN A CA 1
ATOM 2876 C C . GLN A 1 342 ? 49.034 14.118 -38.623 1.00 41.72 342 GLN A C 1
ATOM 2878 O O . GLN A 1 342 ? 48.762 14.542 -39.746 1.00 41.72 342 GLN A O 1
ATOM 2883 N N . GLN A 1 343 ? 49.219 14.913 -37.569 1.00 33.88 343 GLN A N 1
ATOM 2884 C CA . GLN A 1 343 ? 49.878 16.215 -37.683 1.00 33.88 343 GLN A CA 1
ATOM 2885 C C . GLN A 1 343 ? 51.190 16.159 -36.915 1.00 33.88 343 GLN A C 1
ATOM 2887 O O . GLN A 1 343 ? 51.180 15.562 -35.811 1.00 33.88 343 GLN A O 1
#

Organism: NCBI:txid1070528

Sequence (343 aa):
MSKSKSPKSYLHNRLYDNIEHLKKKKRCKVKENDFTILEFSEYENLINYNYNVSQLKRIARNYKQKISGNKKELIFRLYNFLKYSFYATIIQSRFRGYINRLVYSNINKAEDCVNDTDFFTLELLTELNNKNFFIFRENGFNYGFNIKSIYHLVKQKGKVLNPYTRNEIPEDIIRKVKSYVRVSSILCLDNNLKIKNAKDNLSDEKKLELDVITVFQKIDNLNNISNPNWFLSLGRFRLIRFYRELIDIWSYRLQIESEIKRNIIPPHGKPFPSQPHFNSMSLFETRKFVLSIIDKFVSNGTADNYKSLGAYYVLGALTIVNQNAAYSMPWLFESFYYSPMQQ

Solvent-accessible surface area (backbone atoms only — not comparable to full-atom values): 19992 Å² total; per-residue (Å²): 131,83,77,85,68,52,72,70,58,43,41,61,75,75,65,51,74,81,61,80,85,69,50,59,94,73,56,59,67,63,49,78,91,76,62,72,77,75,54,42,87,46,27,62,49,70,46,57,37,39,72,51,68,67,59,51,38,52,45,24,54,76,72,73,42,82,67,74,75,56,69,66,56,43,48,51,52,49,33,45,51,24,44,52,50,37,53,48,51,52,52,50,52,54,47,53,50,50,55,49,42,68,63,64,59,68,84,72,56,53,86,66,27,79,48,66,43,20,96,62,70,64,46,48,42,80,76,52,54,76,91,42,54,39,77,51,78,54,98,90,41,35,41,51,34,39,46,64,50,54,44,56,53,67,67,51,91,72,88,46,51,38,91,88,78,64,47,75,60,55,69,69,57,54,51,47,52,55,48,37,59,54,50,40,52,74,68,68,46,93,67,72,74,75,70,70,46,69,70,69,77,45,54,71,67,56,50,50,51,52,52,45,43,54,49,35,50,55,38,36,74,54,78,44,92,72,60,51,60,59,60,71,71,50,50,59,70,45,48,54,47,32,53,51,46,39,49,42,43,68,72,55,74,65,69,65,51,74,64,61,36,21,38,20,30,60,86,78,38,69,82,73,74,96,76,79,67,62,90,80,47,50,59,68,55,46,50,54,54,52,49,55,46,53,45,42,30,50,63,48,20,79,45,71,69,32,12,35,52,28,34,48,50,53,51,29,26,41,19,76,64,22,68,69,44,19,71,76,36,50,72,45,23,62,76,61,58,76,79,91,73,83,132